Protein AF-A0AAU7DWB3-F1 (afdb_monomer)

Solvent-accessible surface area (backbone atoms only — not comparable to full-atom values): 11729 Å² total; per-residue (Å²): 141,86,88,85,88,87,84,88,86,86,85,82,83,80,85,85,84,83,87,79,82,90,83,68,66,59,70,62,57,70,65,69,75,75,79,78,74,75,89,74,84,87,80,81,84,92,70,80,91,85,82,83,64,48,82,49,78,43,81,53,67,69,47,37,35,40,26,52,72,90,50,77,73,42,81,47,58,78,90,49,57,90,75,62,82,83,53,63,28,26,34,42,36,40,40,37,30,34,40,34,42,39,43,47,99,86,50,37,29,40,41,35,58,42,59,84,64,38,51,66,47,95,60,43,48,78,50,58,23,34,84,86,67,39,36,57,46,84,45,41,45,88,54,38,76,43,71,46,50,34,39,39,39,39,36,30,42,62,83,66,62,90,80,68,73,64,95,62,76,67,47,72,86,36,54,45,79,46,76,42,81,47,88,131

InterPro domains:
  IPR023833 SipW-dependent-type signal peptide [TIGR04088] (21-54)
  IPR024006 Alternate signal-mediated exported protein, actinobacteria [TIGR04089] (13-181)

Secondary structure (DSSP, 8-state):
-----------------------SHHHHHTT-S-------------PPPP---EEEEEEEEEEEEEEETTSPPEEEPGGGGGG----TTEEEEEEEEEEEEEE-TT--EEEEEE-TT----TTEEEEEEETTSSSEEEE-GGGTT-EEEEEEEEEE-TT--TTTTTT----GGG-EEEEEEPP-

Nearest PDB structures (foldseek):
  2czn-assembly1_A  TM=2.643E-01  e=5.480E-01  Pyrococcus furiosus
  2cwr-assembly1_A  TM=3.160E-01  e=1.372E+00  Pyrococcus furiosus
  5dhe-assembly2_B  TM=3.106E-01  e=3.824E+00  Thermococcus kodakarensis KOD1
  4i8d-assembly1_A  TM=2.929E-01  e=5.009E+00  Trichoderma reesei

pLDDT: mean 83.86, std 17.35, range [38.06, 98.06]

Sequence (184 aa):
MLLEKVVPETKKNSKLKGGIAIALGAALLAGGGGTLAYWSTNQTLQGTSINTGDLNLELGAATWTLTHGTNSPVTVGAANINDLEIVPGDKLELVQMLDVTLKGDNLKADLTIDTSGVTDAANVTIAASLAGGAATQELSPADSGDSIAATVTVVFADTTGGQIDVNEAINLNAIDFTLTQKPL

Foldseek 3Di:
DDDDDDDDDDDDDDDDDDDDDDDPVVVVVVVPPDPPPPVDDDDDDPDDDDDDKDWDKDKDDKWKWKDAAPDDIDTDDPVCPQVDDDDARMKMKMKIWIATATTDPQWKKKKAKDPPQKDDFPQKDKDKDKPVRHRIDIDHNVCHRPTIIIMMMIHRHNPDDDCGCPPPDTDPVRIDIDIGIDDD

Organism: NCBI:txid3120821

Radius of gyration: 46.4 Å; Cα contacts (8 Å, |Δi|>4): 289; chains: 1; bounding box: 96×41×142 Å

Mean predicted aligned error: 12.96 Å

Structure (mmCIF, N/CA/C/O backbone):
data_AF-A0AAU7DWB3-F1
#
_entry.id   AF-A0AAU7DWB3-F1
#
loop_
_atom_site.group_PDB
_atom_site.id
_atom_site.type_symbol
_atom_site.label_atom_id
_atom_site.label_alt_id
_atom_site.label_comp_id
_atom_site.label_asym_id
_atom_site.label_entity_id
_atom_site.label_seq_id
_atom_site.pdbx_PDB_ins_code
_atom_site.Cartn_x
_atom_site.Cartn_y
_atom_site.Cartn_z
_atom_site.occupancy
_atom_site.B_iso_or_equiv
_atom_site.auth_seq_id
_atom_site.auth_comp_id
_atom_site.auth_asym_id
_atom_site.auth_atom_id
_atom_site.pdbx_PDB_model_num
ATOM 1 N N . MET A 1 1 ? -76.172 4.826 112.671 1.00 47.25 1 MET A N 1
ATOM 2 C CA . MET A 1 1 ? -75.212 5.301 113.685 1.00 47.25 1 MET A CA 1
ATOM 3 C C . MET A 1 1 ? -74.922 4.144 114.622 1.00 47.25 1 MET A C 1
ATOM 5 O O . MET A 1 1 ? -75.795 3.809 115.403 1.00 47.25 1 MET A O 1
ATOM 9 N N . LEU A 1 2 ? -73.783 3.474 114.439 1.00 40.62 2 LEU A N 1
ATOM 10 C CA . LEU A 1 2 ? -72.826 3.050 115.472 1.00 40.62 2 LEU A CA 1
ATOM 11 C C . LEU A 1 2 ? -71.703 2.263 114.774 1.00 40.62 2 LEU A C 1
ATOM 13 O O . LEU A 1 2 ? -71.953 1.421 113.917 1.00 40.62 2 LEU A O 1
ATOM 17 N N . LEU A 1 3 ? -70.476 2.672 115.078 1.00 44.12 3 LEU A N 1
ATOM 18 C CA . LEU A 1 3 ? -69.202 2.191 114.554 1.00 44.12 3 LEU A CA 1
ATOM 19 C C . LEU A 1 3 ? -68.716 1.025 115.422 1.00 44.12 3 LEU A C 1
ATOM 21 O O . LEU A 1 3 ? -68.805 1.140 116.635 1.00 44.12 3 LEU A O 1
ATOM 25 N N . GLU A 1 4 ? -68.082 0.012 114.832 1.00 59.59 4 GLU A N 1
ATOM 26 C CA . GLU A 1 4 ? -67.059 -0.779 115.530 1.00 59.59 4 GLU A CA 1
ATOM 27 C C . GLU A 1 4 ? -65.963 -1.143 114.512 1.00 59.59 4 GLU A C 1
ATOM 29 O O . GLU A 1 4 ? -66.177 -1.896 113.562 1.00 59.59 4 GLU A O 1
ATOM 34 N N . LYS A 1 5 ? -64.791 -0.522 114.670 1.00 56.22 5 LYS A N 1
ATOM 35 C CA . LYS A 1 5 ? -63.540 -0.869 113.985 1.00 56.22 5 LYS A CA 1
ATOM 36 C C . LYS A 1 5 ? -62.862 -1.980 114.780 1.00 56.22 5 LYS A C 1
ATOM 38 O O . LYS A 1 5 ? -62.595 -1.741 115.950 1.00 56.22 5 LYS A O 1
ATOM 43 N N . VAL A 1 6 ? -62.395 -3.046 114.126 1.00 60.69 6 VAL A N 1
ATOM 44 C CA . VAL A 1 6 ? -61.142 -3.726 114.514 1.00 60.69 6 VAL A CA 1
ATOM 45 C C . VAL A 1 6 ? -60.408 -4.232 113.260 1.00 60.69 6 VAL A C 1
ATOM 47 O O . VAL A 1 6 ? -60.958 -4.947 112.432 1.00 60.69 6 VAL A O 1
AT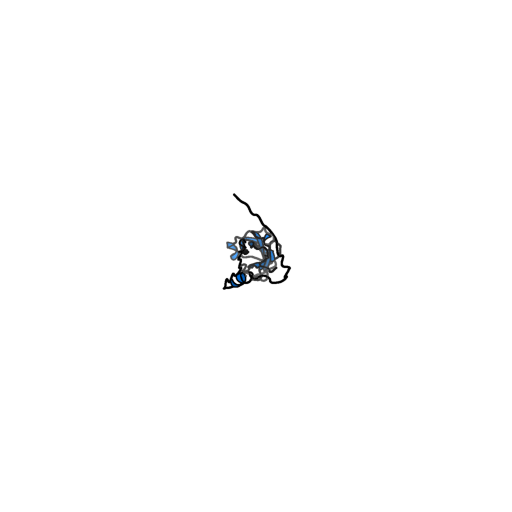OM 50 N N . VAL A 1 7 ? -59.149 -3.819 113.145 1.00 57.28 7 VAL A N 1
ATOM 51 C CA . VAL A 1 7 ? -58.045 -4.234 112.249 1.00 57.28 7 VAL A CA 1
ATOM 52 C C . VAL A 1 7 ? -56.799 -4.216 113.171 1.00 57.28 7 VAL A C 1
ATOM 54 O O . VAL A 1 7 ? -56.841 -3.370 114.073 1.00 57.28 7 VAL A O 1
ATOM 57 N N . PRO A 1 8 ? -55.679 -4.976 113.018 1.00 53.59 8 PRO A N 1
ATOM 58 C CA . PRO A 1 8 ? -55.219 -5.995 112.040 1.00 53.59 8 PRO A CA 1
ATOM 59 C C . PRO A 1 8 ? -54.718 -7.305 112.750 1.00 53.59 8 PRO A C 1
ATOM 61 O O . PRO A 1 8 ? -54.955 -7.478 113.935 1.00 53.59 8 PRO A O 1
ATOM 64 N N . GLU A 1 9 ? -54.139 -8.335 112.112 1.00 51.72 9 GLU A N 1
ATOM 65 C CA . GLU A 1 9 ? -52.686 -8.458 111.860 1.00 51.72 9 GLU A CA 1
ATOM 66 C C . GLU A 1 9 ? -52.310 -9.613 110.909 1.00 51.72 9 GLU A C 1
ATOM 68 O O . GLU A 1 9 ? -52.885 -10.700 110.887 1.00 51.72 9 GLU A O 1
ATOM 73 N N . THR A 1 10 ? -51.268 -9.327 110.134 1.00 47.84 10 THR A N 1
ATOM 74 C CA . THR A 1 10 ? -50.590 -10.118 109.105 1.00 47.84 10 THR A CA 1
ATOM 75 C C . THR A 1 10 ? -49.836 -11.343 109.633 1.00 47.84 10 THR A C 1
ATOM 77 O O . THR A 1 10 ? -48.880 -11.200 110.392 1.00 47.84 10 THR A O 1
ATOM 80 N N . LYS A 1 11 ? -50.121 -12.538 109.091 1.00 46.50 11 LYS A N 1
ATOM 81 C CA . LYS A 1 11 ? -49.175 -13.671 109.116 1.00 46.50 11 LYS A CA 1
ATOM 82 C C . LYS A 1 11 ? -48.304 -13.666 107.859 1.00 46.50 11 LYS A C 1
ATOM 84 O O . LYS A 1 11 ? -48.750 -13.987 106.761 1.00 46.50 11 LYS A O 1
ATOM 89 N N . LYS A 1 12 ? -47.039 -13.291 108.040 1.00 50.16 12 LYS A N 1
ATOM 90 C CA . LYS A 1 12 ? -45.978 -13.315 107.029 1.00 50.16 12 LYS A CA 1
ATOM 91 C C . LYS A 1 12 ? -45.399 -14.732 106.948 1.00 50.16 12 LYS A C 1
ATOM 93 O O . LYS A 1 12 ? -44.615 -15.109 107.813 1.00 50.16 12 LYS A O 1
ATOM 98 N N . ASN A 1 13 ? -45.747 -15.505 105.918 1.00 53.59 13 ASN A N 1
ATOM 99 C CA . ASN A 1 13 ? -45.071 -16.778 105.653 1.00 53.59 13 ASN A CA 1
ATOM 100 C C . ASN A 1 13 ? -43.835 -16.559 104.772 1.00 53.59 13 ASN A C 1
ATOM 102 O O . ASN A 1 13 ? -43.866 -15.927 103.718 1.00 53.59 13 ASN A O 1
ATOM 106 N N . SER A 1 14 ? -42.721 -17.051 105.299 1.00 42.03 14 SER A N 1
ATOM 107 C CA . SER A 1 14 ? -41.352 -16.894 104.834 1.00 42.03 14 SER A CA 1
ATOM 108 C C . SER A 1 14 ? -41.036 -17.790 103.631 1.00 42.03 14 SER A C 1
ATOM 110 O O . SER A 1 14 ? -41.193 -19.000 103.715 1.00 42.03 14 SER A O 1
ATOM 112 N N . LYS A 1 15 ? -40.500 -17.163 102.574 1.00 49.72 15 LYS A N 1
ATOM 113 C CA . LYS A 1 15 ? -39.502 -17.654 101.601 1.00 49.72 15 LYS A CA 1
ATOM 114 C C . LYS A 1 15 ? -39.580 -19.135 101.182 1.00 49.72 15 LYS A C 1
ATOM 116 O O . LYS A 1 15 ? -39.092 -20.005 101.894 1.00 49.72 15 LYS A O 1
ATOM 121 N N . LEU A 1 16 ? -39.920 -19.366 99.912 1.00 50.22 16 LEU A N 1
ATOM 122 C CA . LEU A 1 16 ? -39.303 -20.438 99.129 1.00 50.22 16 LEU A CA 1
ATOM 123 C C . LEU A 1 16 ? -38.857 -19.882 97.771 1.00 50.22 16 LEU A C 1
ATOM 125 O O . LEU A 1 16 ? -39.621 -19.246 97.051 1.00 50.22 16 LEU A O 1
ATOM 129 N N . LYS A 1 17 ? -37.563 -20.050 97.501 1.00 47.66 17 LYS A N 1
ATOM 130 C CA . LYS A 1 17 ? -36.851 -19.666 96.284 1.00 47.66 17 LYS A CA 1
ATOM 131 C C . LYS A 1 17 ? -37.032 -20.758 95.223 1.00 47.66 17 LYS A C 1
ATOM 133 O O . LYS A 1 17 ? -36.964 -21.929 95.578 1.00 47.66 17 LYS A O 1
ATOM 138 N N . GLY A 1 18 ? -37.047 -20.364 93.950 1.00 38.06 18 GLY A N 1
ATOM 139 C CA . GLY A 1 18 ? -36.397 -21.135 92.882 1.00 38.06 18 GLY A CA 1
ATOM 140 C C . GLY A 1 18 ? -37.300 -21.759 91.812 1.00 38.06 18 GLY A C 1
ATOM 141 O O . GLY A 1 18 ? -38.117 -22.617 92.118 1.00 38.06 18 GLY A O 1
ATOM 142 N N . GLY A 1 19 ? -37.020 -21.393 90.551 1.00 45.56 19 GLY A N 1
ATOM 143 C CA . GLY A 1 19 ? -37.384 -22.132 89.330 1.00 45.56 19 GLY A CA 1
ATOM 144 C C . GLY A 1 19 ? -38.749 -21.752 88.738 1.00 45.56 19 GLY A C 1
ATOM 145 O O . GLY A 1 19 ? -39.687 -21.534 89.483 1.00 45.56 19 GLY A O 1
ATOM 146 N N . ILE A 1 20 ? -38.991 -21.621 87.432 1.00 54.22 20 ILE A N 1
ATOM 147 C CA . ILE A 1 20 ? -38.299 -21.965 86.176 1.00 54.22 20 ILE A CA 1
ATOM 148 C C . ILE A 1 20 ? -38.884 -20.980 85.132 1.00 54.22 20 ILE A C 1
ATOM 150 O O . ILE A 1 20 ? -40.092 -20.772 85.090 1.00 54.22 20 ILE A O 1
ATOM 154 N N . ALA A 1 21 ? -38.061 -20.124 84.527 1.00 56.12 21 ALA A N 1
ATOM 155 C CA . ALA A 1 21 ? -37.643 -20.152 83.117 1.00 56.12 21 ALA A CA 1
ATOM 156 C C . ALA A 1 21 ? -38.759 -20.291 82.051 1.00 56.12 21 ALA A C 1
ATOM 158 O O . ALA A 1 21 ? -39.407 -21.322 81.930 1.00 56.12 21 ALA A O 1
ATOM 159 N N . ILE A 1 22 ? -38.888 -19.232 81.239 1.00 56.50 22 ILE A N 1
ATOM 160 C CA . ILE A 1 22 ? -39.114 -19.228 79.781 1.00 56.50 22 ILE A CA 1
ATOM 161 C C . ILE A 1 22 ? -39.982 -20.383 79.252 1.00 56.50 22 ILE A C 1
ATOM 163 O O . ILE A 1 22 ? -39.473 -21.424 78.852 1.00 56.50 22 ILE A O 1
ATOM 167 N N . ALA A 1 23 ? -41.290 -20.152 79.135 1.00 53.66 23 ALA A N 1
ATOM 168 C CA . ALA A 1 23 ? -42.197 -21.065 78.433 1.00 53.66 23 ALA A CA 1
ATOM 169 C C . ALA A 1 23 ? -43.087 -20.351 77.399 1.00 53.66 23 ALA A C 1
ATOM 171 O O . ALA A 1 23 ? -44.195 -20.794 77.127 1.00 53.66 23 ALA A O 1
ATOM 172 N N . LEU A 1 24 ? -42.608 -19.253 76.801 1.00 53.91 24 LEU A N 1
ATOM 173 C CA . LEU A 1 24 ? -43.279 -18.607 75.657 1.00 53.91 24 LEU A CA 1
ATOM 174 C C . LEU A 1 24 ? -42.413 -18.540 74.389 1.00 53.91 24 LEU A C 1
ATOM 176 O O . LEU A 1 24 ? -42.852 -18.008 73.377 1.00 53.91 24 LEU A O 1
ATOM 180 N N . GLY A 1 25 ? -41.211 -19.127 74.398 1.00 50.69 25 GLY A N 1
ATOM 181 C CA . GLY A 1 25 ? -40.400 -19.268 73.181 1.00 50.69 25 GLY A CA 1
ATOM 182 C C . GLY A 1 25 ? -40.875 -20.400 72.258 1.00 50.69 25 GLY A C 1
ATOM 183 O O . GLY A 1 25 ? -40.712 -20.323 71.045 1.00 50.69 25 GLY A O 1
ATOM 184 N N . ALA A 1 26 ? -41.507 -21.440 72.812 1.00 52.84 26 ALA A N 1
ATOM 185 C CA . ALA A 1 26 ? -41.913 -22.620 72.046 1.00 52.84 26 ALA A CA 1
ATOM 186 C C . ALA A 1 26 ? -43.225 -22.428 71.265 1.00 52.84 26 ALA A C 1
ATOM 188 O O . ALA A 1 26 ? -43.382 -23.021 70.203 1.00 52.84 26 ALA A O 1
ATOM 189 N N . ALA A 1 27 ? -44.135 -21.559 71.727 1.00 53.31 27 ALA A N 1
ATOM 190 C CA . ALA A 1 27 ? -45.322 -21.193 70.949 1.00 53.31 27 ALA A CA 1
ATOM 191 C C . ALA A 1 27 ? -44.951 -20.385 69.692 1.00 53.31 27 ALA A C 1
ATOM 193 O O . ALA A 1 27 ? -45.626 -20.495 68.673 1.00 53.31 27 ALA A O 1
ATOM 194 N N . LEU A 1 28 ? -43.841 -19.637 69.733 1.00 52.09 28 LEU A N 1
ATOM 195 C CA . LEU A 1 28 ? -43.295 -18.982 68.547 1.00 52.09 28 LEU A CA 1
ATOM 196 C C . LEU A 1 28 ? -42.629 -19.994 67.598 1.00 52.09 28 LEU A C 1
ATOM 198 O O . LEU A 1 28 ? -42.786 -19.894 66.385 1.00 52.09 28 LEU A O 1
ATOM 202 N N . LEU A 1 29 ? -41.938 -21.005 68.137 1.00 54.97 29 LEU A N 1
ATOM 203 C CA . LEU A 1 29 ? -41.245 -22.016 67.328 1.00 54.97 29 LEU A CA 1
ATOM 204 C C . LEU A 1 29 ? -42.194 -23.064 66.709 1.00 54.97 29 LEU A C 1
ATOM 206 O O . LEU A 1 29 ? -41.897 -23.615 65.653 1.00 54.97 29 LEU A O 1
ATOM 210 N N . ALA A 1 30 ? -43.374 -23.280 67.299 1.00 52.62 30 ALA A N 1
ATOM 211 C CA . ALA A 1 30 ? -44.455 -24.089 66.725 1.00 52.62 30 ALA A CA 1
ATOM 212 C C . ALA A 1 30 ? -45.292 -23.348 65.656 1.00 52.62 30 ALA A C 1
ATOM 214 O O . ALA A 1 30 ? -46.208 -23.932 65.085 1.00 52.62 30 ALA A O 1
ATOM 215 N N . GLY A 1 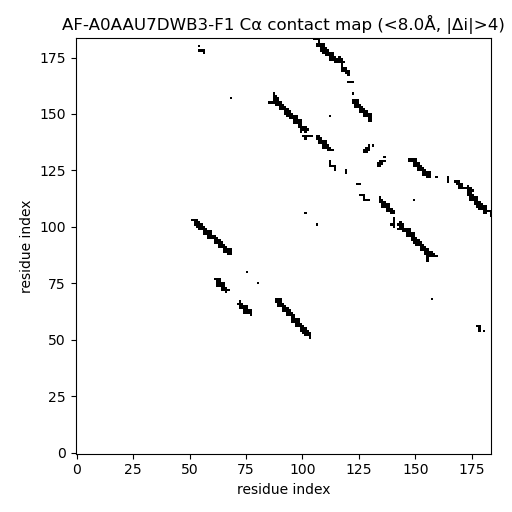31 ? -44.927 -22.106 65.308 1.00 53.34 31 GLY A N 1
ATOM 216 C CA . GLY A 1 31 ? -45.230 -21.516 63.998 1.00 53.34 31 GLY A CA 1
ATOM 217 C C . GLY A 1 31 ? -44.416 -22.140 62.847 1.00 53.34 31 GLY A C 1
ATOM 218 O O . GLY A 1 31 ? -44.524 -21.695 61.709 1.00 53.34 31 GLY A O 1
ATOM 219 N N . GLY A 1 32 ? -43.603 -23.171 63.125 1.00 54.84 32 GLY A N 1
ATOM 220 C CA . GLY A 1 32 ? -42.762 -23.935 62.193 1.00 54.84 32 GLY A CA 1
ATOM 221 C C . GLY A 1 32 ? -43.502 -24.891 61.245 1.00 54.84 32 GLY A C 1
ATOM 222 O O . GLY A 1 32 ? -42.967 -25.934 60.882 1.00 54.84 32 GLY A O 1
ATOM 223 N N . GLY A 1 33 ? -44.724 -24.548 60.834 1.00 52.88 33 GLY A N 1
ATOM 224 C CA . GLY A 1 33 ? -45.456 -25.211 59.758 1.00 52.88 33 GLY A CA 1
ATOM 225 C C . GLY A 1 33 ? -45.192 -24.537 58.413 1.00 52.88 33 GLY A C 1
ATOM 226 O O . GLY A 1 33 ? -46.069 -23.876 57.875 1.00 52.88 33 GLY A O 1
ATOM 227 N N . GLY A 1 34 ? -43.983 -24.698 57.873 1.00 55.66 34 GLY A N 1
ATOM 228 C CA . GLY A 1 34 ? -43.762 -24.635 56.425 1.00 55.66 34 GLY A CA 1
ATOM 229 C C . GLY A 1 34 ? -43.741 -23.267 55.738 1.00 55.66 34 GLY A C 1
ATOM 230 O O . GLY A 1 34 ? -43.870 -23.238 54.515 1.00 55.66 34 GLY A O 1
ATOM 231 N N . THR A 1 35 ? -43.520 -22.145 56.431 1.00 55.16 35 THR A N 1
ATOM 232 C CA . THR A 1 35 ? -43.113 -20.932 55.705 1.00 55.16 35 THR A CA 1
ATOM 233 C C . THR A 1 35 ? -41.681 -21.140 55.227 1.00 55.16 35 THR A C 1
ATOM 235 O O . THR A 1 35 ? -40.722 -20.812 55.924 1.00 55.16 35 THR A O 1
ATOM 238 N N . LEU A 1 36 ? -41.528 -21.694 54.022 1.00 59.09 36 LEU A N 1
ATOM 239 C CA . LEU A 1 36 ? -40.332 -21.520 53.207 1.00 59.09 36 LEU A CA 1
ATOM 240 C C . LEU A 1 36 ? -40.240 -20.030 52.855 1.00 59.09 36 LEU A C 1
ATOM 242 O O . LEU A 1 36 ? -40.471 -19.622 51.720 1.00 59.09 36 LEU A O 1
ATOM 246 N N . ALA A 1 37 ? -39.958 -19.187 53.848 1.00 59.56 37 ALA A N 1
ATOM 247 C CA . ALA A 1 37 ? -39.483 -17.849 53.589 1.00 59.56 37 ALA A CA 1
ATOM 248 C C . ALA A 1 37 ? -38.083 -18.048 53.015 1.00 59.56 37 ALA A C 1
ATOM 250 O O . ALA A 1 37 ? -37.094 -18.096 53.741 1.00 59.56 37 ALA A O 1
ATOM 251 N N . TYR A 1 38 ? -37.998 -18.251 51.705 1.00 60.41 38 TYR A N 1
ATOM 252 C CA . TYR A 1 38 ? -36.750 -18.039 51.005 1.00 60.41 38 TYR A CA 1
ATOM 253 C C . TYR A 1 38 ? -36.522 -16.533 51.039 1.00 60.41 38 TYR A C 1
ATOM 255 O O . TYR A 1 38 ? -37.160 -15.777 50.309 1.00 60.41 38 TYR A O 1
ATOM 263 N N . TRP A 1 39 ? -35.663 -16.089 51.954 1.00 55.69 39 TRP A N 1
ATOM 264 C CA . TRP A 1 39 ? -35.182 -14.715 51.974 1.00 55.69 39 TRP A CA 1
ATOM 265 C C . TRP A 1 39 ? -34.318 -14.539 50.730 1.00 55.69 39 TRP A C 1
ATOM 267 O O . TRP A 1 39 ? -33.143 -14.893 50.720 1.00 55.69 39 TRP A O 1
ATOM 277 N N . SER A 1 40 ? -34.930 -14.062 49.653 1.00 65.25 40 SER A N 1
ATOM 278 C CA . SER A 1 40 ? -34.237 -13.748 48.414 1.00 65.25 40 SER A CA 1
ATOM 279 C C . SER A 1 40 ? -34.435 -12.277 48.104 1.00 65.25 40 SER A C 1
ATOM 281 O O . SER A 1 40 ? -35.545 -11.751 48.167 1.00 65.25 40 SER A O 1
ATOM 283 N N . THR A 1 41 ? -33.329 -11.617 47.790 1.00 69.44 41 THR A N 1
ATOM 284 C CA . THR A 1 41 ? -33.317 -10.287 47.203 1.00 69.44 41 THR A CA 1
ATOM 285 C C . THR A 1 41 ? -32.636 -10.401 45.851 1.00 69.44 41 THR A C 1
ATOM 287 O O . THR A 1 41 ? -31.597 -11.048 45.719 1.00 69.44 41 THR A O 1
ATOM 290 N N . ASN A 1 42 ? -33.252 -9.807 44.840 1.00 75.44 42 ASN A N 1
ATOM 291 C CA . ASN A 1 42 ? -32.664 -9.639 43.525 1.00 75.44 42 ASN A CA 1
ATOM 292 C C . ASN A 1 42 ? -32.469 -8.140 43.313 1.00 75.44 42 ASN A C 1
ATOM 294 O O . ASN A 1 42 ? -33.376 -7.350 43.583 1.00 75.44 42 ASN A O 1
ATOM 298 N N . GLN A 1 43 ? -31.293 -7.751 42.842 1.00 72.31 43 GLN A N 1
ATOM 299 C CA . GLN A 1 43 ? -30.993 -6.391 42.422 1.00 72.31 43 GLN A CA 1
ATOM 300 C C . GLN A 1 43 ? -30.380 -6.493 41.034 1.00 72.31 43 GLN A C 1
ATOM 302 O O . GLN A 1 43 ? -29.343 -7.125 40.847 1.00 72.31 43 GLN A O 1
ATOM 307 N N . THR A 1 44 ? -31.055 -5.913 40.048 1.00 80.69 44 THR A N 1
ATOM 308 C CA . THR A 1 44 ? -30.505 -5.832 38.696 1.00 80.69 44 THR A CA 1
ATOM 309 C C . THR A 1 44 ? -29.498 -4.693 38.650 1.00 80.69 44 THR A C 1
ATOM 311 O O . THR A 1 44 ? -29.741 -3.620 39.204 1.00 80.69 44 THR A O 1
ATOM 314 N N . LEU A 1 45 ? -28.362 -4.933 37.999 1.00 82.56 45 LEU A N 1
ATOM 315 C CA . LEU A 1 45 ? -27.361 -3.906 37.751 1.00 82.56 45 LEU A CA 1
ATOM 316 C C . LEU A 1 45 ? -27.996 -2.745 36.964 1.00 82.56 45 LEU A C 1
ATOM 318 O O . LEU A 1 45 ? -28.487 -2.948 35.857 1.00 82.56 45 LEU A O 1
ATOM 322 N N . GLN A 1 46 ? -27.951 -1.529 37.512 1.00 84.19 46 GLN A N 1
ATOM 323 C CA . GLN A 1 46 ? -28.275 -0.302 36.773 1.00 84.19 46 GLN A CA 1
ATOM 324 C C . GLN A 1 46 ? -27.033 0.16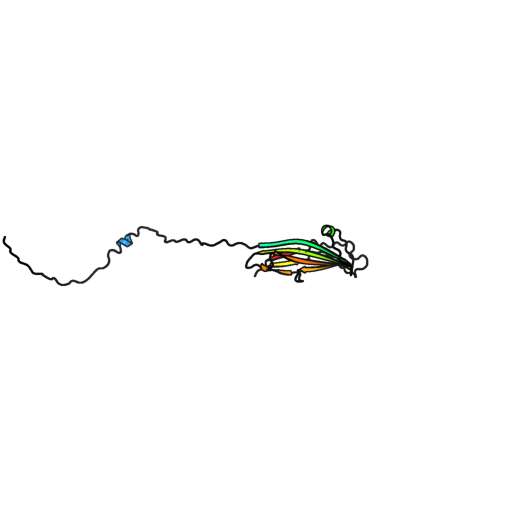9 36.006 1.00 84.19 46 GLN A C 1
ATOM 326 O O . GLN A 1 46 ? -26.380 1.137 36.388 1.00 84.19 46 GLN A O 1
ATOM 331 N N . GLY A 1 47 ? -26.656 -0.587 34.977 1.00 78.81 47 GLY A N 1
ATOM 332 C CA . GLY A 1 47 ? -25.549 -0.254 34.080 1.00 78.81 47 GLY A CA 1
ATOM 333 C C . GLY A 1 47 ? -26.041 0.380 32.779 1.00 78.81 47 GLY A C 1
ATOM 334 O O . GLY A 1 47 ? -27.184 0.174 32.373 1.00 78.81 47 GLY A O 1
ATOM 335 N N . THR A 1 48 ? -25.168 1.131 32.111 1.00 80.44 48 THR A N 1
ATOM 336 C CA . THR A 1 48 ? -25.355 1.536 30.710 1.00 80.44 48 THR A CA 1
ATOM 337 C C . THR A 1 48 ? -24.839 0.443 29.771 1.00 80.44 48 THR A C 1
ATOM 339 O O . THR A 1 48 ? -24.070 -0.426 30.185 1.00 80.44 48 THR A O 1
ATOM 342 N N . SER A 1 49 ? -25.253 0.466 28.503 1.00 86.75 49 SER A N 1
ATOM 343 C CA . SER A 1 49 ? -24.728 -0.456 27.491 1.00 86.75 49 SER A CA 1
ATOM 344 C C . SER A 1 49 ? -23.227 -0.253 27.265 1.00 86.75 49 SER A C 1
ATOM 346 O O . SER A 1 49 ? -22.724 0.866 27.371 1.00 86.75 49 SER A O 1
ATOM 348 N N . ILE A 1 50 ? -22.538 -1.338 26.913 1.00 90.81 50 ILE A N 1
ATOM 349 C CA . ILE A 1 50 ? -21.192 -1.312 26.328 1.00 90.81 50 ILE A CA 1
ATOM 350 C C . ILE A 1 50 ? -21.296 -1.585 24.825 1.00 90.81 50 ILE A C 1
ATOM 352 O O . ILE A 1 50 ? -22.222 -2.273 24.389 1.00 90.81 50 ILE A O 1
ATOM 356 N N . ASN A 1 51 ? -20.346 -1.069 24.047 1.00 92.81 51 ASN A N 1
ATOM 357 C CA . ASN A 1 51 ? -20.321 -1.216 22.592 1.00 92.81 51 ASN A CA 1
ATOM 358 C C . ASN A 1 51 ? -19.115 -2.060 22.158 1.00 92.81 51 ASN A C 1
ATOM 360 O O . ASN A 1 51 ? -18.086 -2.075 22.832 1.00 92.81 51 ASN A O 1
ATOM 364 N N . THR A 1 52 ? -19.237 -2.749 21.022 1.00 92.69 52 THR A N 1
ATOM 365 C CA . THR A 1 52 ? -18.108 -3.422 20.368 1.00 92.69 52 THR A CA 1
ATOM 366 C C . THR A 1 52 ? -17.313 -2.444 19.507 1.00 92.69 52 THR A C 1
ATOM 368 O O . THR A 1 52 ? -17.844 -1.426 19.059 1.00 92.69 52 THR A O 1
ATOM 371 N N . GLY A 1 53 ? -16.040 -2.769 19.286 1.00 93.31 53 GLY A N 1
ATOM 372 C CA . GLY A 1 53 ? -15.142 -2.016 18.417 1.00 93.31 53 GLY A CA 1
ATOM 373 C C . GLY A 1 53 ? -15.434 -2.158 16.921 1.00 93.31 53 GLY A C 1
ATOM 374 O O . GLY A 1 53 ? -16.413 -2.788 16.522 1.00 93.31 53 GLY A O 1
ATOM 375 N N . ASP A 1 54 ? -14.554 -1.567 16.116 1.00 95.12 54 ASP A N 1
ATOM 376 C CA . ASP A 1 54 ? -14.630 -1.470 14.655 1.00 95.12 54 ASP A CA 1
ATOM 377 C C . ASP A 1 54 ? -13.206 -1.515 14.076 1.00 95.12 54 ASP A C 1
ATOM 379 O O . ASP A 1 54 ? -12.309 -0.855 14.608 1.00 95.12 54 ASP A O 1
ATOM 383 N N . LEU A 1 55 ? -13.000 -2.310 13.030 1.00 95.69 55 LEU A N 1
ATOM 384 C CA . LEU A 1 55 ? -11.728 -2.471 12.325 1.00 95.69 55 LEU A CA 1
ATOM 385 C C . LEU A 1 55 ? -12.041 -2.521 10.832 1.00 95.69 55 LEU A C 1
ATOM 387 O O . LEU A 1 55 ? -12.567 -3.526 10.353 1.00 95.69 55 LEU A O 1
ATOM 391 N N . ASN A 1 56 ? -11.732 -1.445 10.116 1.00 96.56 56 ASN A N 1
ATOM 392 C CA . ASN A 1 56 ? -12.043 -1.325 8.695 1.00 96.56 56 ASN A CA 1
ATOM 393 C C . ASN A 1 56 ? -10.910 -0.629 7.934 1.00 96.56 56 ASN A C 1
ATOM 395 O O . ASN A 1 56 ? -10.250 0.263 8.473 1.00 96.56 56 ASN A O 1
ATOM 399 N N . LEU A 1 57 ? -10.727 -1.032 6.678 1.00 96.56 57 LEU A N 1
ATOM 400 C CA . LEU A 1 57 ? -9.788 -0.446 5.728 1.00 96.56 57 LEU A CA 1
ATOM 401 C C . LEU A 1 57 ? -10.516 -0.229 4.402 1.00 96.56 57 LEU A C 1
ATOM 403 O O . LEU A 1 57 ? -11.018 -1.182 3.808 1.00 96.56 57 LEU A O 1
ATOM 407 N N . GLU A 1 58 ? -10.532 1.011 3.930 1.00 96.88 58 GLU A N 1
ATOM 408 C CA . GLU A 1 58 ? -11.089 1.383 2.632 1.00 96.88 58 GLU A CA 1
ATOM 409 C C . GLU A 1 58 ? -10.008 2.002 1.742 1.00 96.88 58 GLU A C 1
ATOM 411 O O . GLU A 1 58 ? -9.136 2.744 2.196 1.00 96.88 58 GLU A O 1
ATOM 416 N N . LEU A 1 59 ? -10.054 1.672 0.451 1.00 95.19 59 LEU A N 1
ATOM 417 C CA . LEU A 1 59 ? -9.169 2.248 -0.556 1.00 95.19 59 LEU A CA 1
ATOM 418 C C . LEU A 1 59 ? -9.798 3.538 -1.084 1.00 95.19 59 LEU A C 1
ATOM 420 O O . LEU A 1 59 ? -10.834 3.511 -1.749 1.00 95.19 59 LEU A O 1
ATOM 424 N N . GLY A 1 60 ? -9.151 4.660 -0.789 1.00 94.00 60 GLY A N 1
ATOM 425 C CA . GLY A 1 60 ? -9.511 5.974 -1.296 1.00 94.00 60 GLY A CA 1
ATOM 426 C C . GLY A 1 60 ? -9.001 6.222 -2.718 1.00 94.00 60 GLY A C 1
ATOM 427 O O . GLY A 1 60 ? -8.812 5.313 -3.530 1.00 94.00 60 GLY A O 1
ATOM 428 N N . ALA A 1 61 ? -8.763 7.494 -3.039 1.00 92.69 61 ALA A N 1
ATOM 429 C CA . ALA A 1 61 ? -8.253 7.883 -4.349 1.00 92.69 61 ALA A CA 1
ATOM 430 C C . ALA A 1 61 ? -6.824 7.364 -4.596 1.00 92.69 61 ALA A 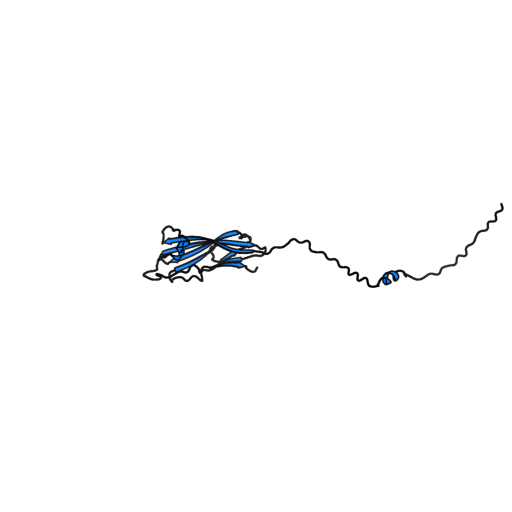C 1
ATOM 432 O O . ALA A 1 61 ? -5.970 7.407 -3.710 1.00 92.69 61 ALA A O 1
ATOM 433 N N . ALA A 1 62 ? -6.571 6.947 -5.837 1.00 94.25 62 ALA A N 1
ATOM 434 C CA . ALA A 1 62 ? -5.251 6.597 -6.343 1.00 94.25 62 ALA A CA 1
ATOM 435 C C . ALA A 1 62 ? -4.756 7.666 -7.322 1.00 94.25 62 ALA A C 1
ATOM 437 O O . ALA A 1 62 ? -5.500 8.104 -8.206 1.00 94.25 62 ALA A O 1
ATOM 438 N N . THR A 1 63 ? -3.486 8.046 -7.215 1.00 95.75 63 THR A N 1
ATOM 439 C CA . THR A 1 63 ? -2.810 8.898 -8.199 1.00 95.75 63 THR A CA 1
ATOM 440 C C . THR A 1 63 ? -1.594 8.192 -8.765 1.00 95.75 63 THR A C 1
ATOM 442 O O . THR A 1 63 ? -0.797 7.643 -8.009 1.00 95.75 63 THR A O 1
ATOM 445 N N . TRP A 1 64 ? -1.435 8.259 -10.084 1.00 97.00 64 TRP A N 1
ATOM 446 C CA . TRP A 1 64 ? -0.331 7.638 -10.803 1.00 97.00 64 TRP A CA 1
ATOM 447 C C . TRP A 1 64 ? 0.529 8.709 -11.463 1.00 97.00 64 TRP A C 1
ATOM 449 O O . TRP A 1 64 ? 0.004 9.613 -12.122 1.00 97.00 64 TRP 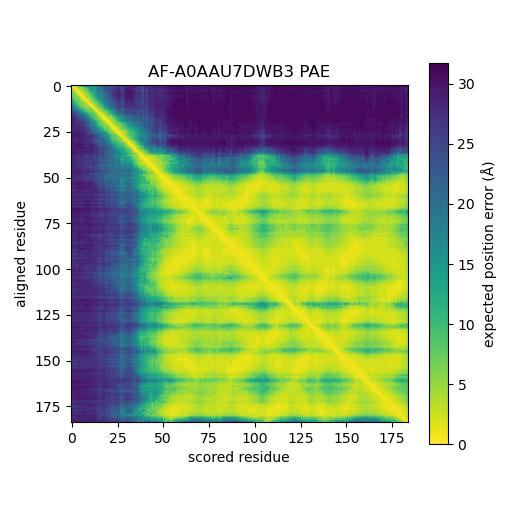A O 1
ATOM 459 N N . THR A 1 65 ? 1.846 8.606 -11.320 1.00 97.81 65 THR A N 1
ATOM 460 C CA . THR A 1 65 ? 2.796 9.476 -12.018 1.00 97.81 65 THR A CA 1
ATOM 461 C C . THR A 1 65 ? 3.886 8.656 -12.688 1.00 97.81 65 THR A C 1
ATOM 463 O O . THR A 1 65 ? 4.441 7.740 -12.092 1.00 97.81 65 THR A O 1
ATOM 466 N N . LEU A 1 66 ? 4.181 8.978 -13.943 1.00 97.88 66 LEU A N 1
ATOM 467 C CA . LEU A 1 66 ? 5.255 8.375 -14.720 1.00 97.88 66 LEU A CA 1
ATOM 468 C C . LEU A 1 66 ? 6.378 9.392 -14.894 1.00 97.88 66 LEU A C 1
ATOM 470 O O . LEU A 1 66 ? 6.135 10.544 -15.253 1.00 97.88 66 LEU A O 1
ATOM 474 N N . THR A 1 67 ? 7.610 8.962 -14.669 1.00 98.06 67 THR A N 1
ATOM 475 C CA . THR A 1 67 ? 8.816 9.763 -14.880 1.00 98.06 67 THR A CA 1
ATOM 476 C C . THR A 1 67 ? 9.792 8.972 -15.733 1.00 98.06 67 THR A C 1
ATOM 478 O O . THR A 1 67 ? 10.068 7.825 -15.412 1.00 98.06 67 THR A O 1
ATOM 481 N N . HIS A 1 68 ? 10.342 9.585 -16.779 1.00 97.06 68 HIS A N 1
ATOM 482 C CA . HIS A 1 68 ? 11.383 8.973 -17.606 1.00 97.06 68 HIS A CA 1
ATOM 483 C C . HIS A 1 68 ? 12.727 9.662 -17.354 1.00 97.06 68 HIS A C 1
ATOM 485 O O . HIS A 1 68 ? 12.879 10.851 -17.662 1.00 97.06 68 HIS A O 1
ATOM 491 N N . GLY A 1 69 ? 13.704 8.945 -16.797 1.00 91.06 69 GLY A N 1
ATOM 492 C CA . GLY A 1 69 ? 15.020 9.500 -16.470 1.00 91.06 69 GLY A CA 1
ATOM 493 C C . GLY A 1 69 ? 14.928 10.763 -15.599 1.00 91.06 69 GLY A C 1
ATOM 494 O O . GLY A 1 69 ? 14.389 10.730 -14.497 1.00 91.06 69 GLY A O 1
ATOM 495 N N . THR A 1 70 ? 15.452 11.892 -16.091 1.00 90.00 70 THR A N 1
ATOM 496 C CA . THR A 1 70 ? 15.423 13.192 -15.383 1.00 90.00 70 THR A CA 1
ATOM 497 C C . THR A 1 70 ? 14.303 14.126 -15.847 1.00 90.00 70 THR A C 1
ATOM 499 O O . THR A 1 70 ? 14.329 15.317 -15.529 1.00 90.00 70 THR A O 1
ATOM 502 N N . ASN A 1 71 ? 13.357 13.634 -16.649 1.00 94.50 71 ASN A N 1
ATOM 503 C CA . ASN A 1 71 ? 12.236 14.441 -17.120 1.00 94.50 71 ASN A CA 1
ATOM 504 C C . ASN A 1 71 ? 11.270 14.772 -15.975 1.00 94.50 71 ASN A C 1
ATOM 506 O O . ASN A 1 71 ? 11.250 14.108 -14.940 1.00 94.50 71 ASN A O 1
ATOM 510 N N . SER A 1 72 ? 10.441 15.798 -16.167 1.00 94.88 72 SER A N 1
ATOM 511 C CA . SER A 1 72 ? 9.367 16.102 -15.219 1.00 94.88 72 SER A CA 1
ATOM 512 C C . SER A 1 72 ? 8.340 14.959 -15.168 1.00 94.88 72 SER A C 1
ATOM 514 O O . SER A 1 72 ? 7.998 14.428 -16.229 1.00 94.88 72 SER A O 1
ATOM 516 N N . PRO A 1 73 ? 7.799 14.621 -13.982 1.00 96.19 73 PRO A N 1
ATOM 517 C CA . PRO A 1 73 ? 6.735 13.631 -13.859 1.00 96.19 73 PRO A CA 1
ATOM 518 C C . PRO A 1 73 ? 5.477 14.023 -14.641 1.00 96.19 73 PRO A C 1
ATOM 520 O O . PRO A 1 73 ? 5.093 15.196 -14.686 1.00 96.19 73 PRO A O 1
ATOM 523 N N . VAL A 1 74 ? 4.803 13.026 -15.210 1.00 96.56 74 VAL A N 1
ATOM 524 C CA . VAL A 1 74 ? 3.531 13.160 -15.926 1.00 96.56 74 VAL A CA 1
ATOM 525 C C . VAL A 1 74 ? 2.468 12.343 -15.204 1.00 96.56 74 VAL A C 1
ATOM 527 O O . VAL A 1 74 ? 2.679 11.175 -14.891 1.00 96.56 74 VAL A O 1
ATOM 530 N N . THR A 1 75 ? 1.307 12.938 -14.939 1.00 96.56 75 THR A N 1
ATOM 531 C CA . THR A 1 75 ? 0.177 12.212 -14.346 1.00 96.56 75 THR A CA 1
ATOM 532 C C . THR A 1 75 ? -0.424 11.235 -15.351 1.00 96.56 75 THR A C 1
ATOM 534 O O . THR A 1 75 ? -0.763 11.617 -16.472 1.00 96.56 75 THR A O 1
ATOM 537 N N . VAL A 1 76 ? -0.618 9.990 -14.921 1.00 94.19 76 VAL A N 1
ATOM 538 C CA . VAL A 1 76 ? -1.322 8.954 -15.680 1.00 94.19 76 VAL A CA 1
ATOM 539 C C . VAL A 1 76 ? -2.735 8.826 -15.114 1.00 94.19 76 VAL A C 1
ATOM 541 O O . VAL A 1 76 ? -2.936 8.725 -13.905 1.00 94.19 76 VAL A O 1
ATOM 544 N N . GLY A 1 77 ? -3.748 8.871 -15.980 1.00 90.06 77 GLY A N 1
ATOM 545 C CA . GLY A 1 77 ? -5.126 8.636 -15.553 1.00 90.06 77 GLY A CA 1
ATOM 546 C C . GLY A 1 77 ? -5.302 7.185 -15.107 1.00 90.06 77 GLY A C 1
ATOM 547 O O . GLY A 1 77 ? -4.904 6.284 -15.836 1.00 90.06 77 GLY A O 1
ATOM 548 N N . ALA A 1 78 ? -5.938 6.948 -13.956 1.00 85.75 78 ALA A N 1
ATOM 549 C CA . ALA A 1 78 ? -6.118 5.596 -13.411 1.00 85.75 78 ALA A CA 1
ATOM 550 C C . ALA A 1 78 ? -6.814 4.627 -14.390 1.00 85.75 78 ALA A C 1
ATOM 552 O O . ALA A 1 78 ? -6.489 3.446 -14.421 1.00 85.75 78 ALA A O 1
ATOM 553 N N . ALA A 1 79 ? -7.723 5.126 -15.236 1.00 86.38 79 ALA A N 1
ATOM 554 C CA . ALA A 1 79 ? -8.391 4.323 -16.266 1.00 86.38 79 ALA A CA 1
ATOM 555 C C . ALA A 1 79 ? -7.443 3.812 -17.367 1.00 86.38 79 ALA A C 1
ATOM 557 O O . ALA A 1 79 ? -7.753 2.820 -18.015 1.00 86.38 79 ALA A O 1
ATOM 558 N N . ASN A 1 80 ? -6.297 4.468 -17.556 1.00 89.25 80 ASN A N 1
ATOM 559 C CA . ASN A 1 80 ? -5.338 4.168 -18.617 1.00 89.25 80 ASN A CA 1
ATOM 560 C C . ASN A 1 80 ? -4.172 3.307 -18.115 1.00 89.25 80 ASN A C 1
ATOM 562 O O . ASN A 1 80 ? -3.245 3.045 -18.873 1.00 89.25 80 ASN A O 1
ATOM 566 N N . ILE A 1 81 ? -4.173 2.902 -16.839 1.00 90.19 81 ILE A N 1
ATOM 567 C CA . ILE A 1 81 ? -3.026 2.204 -16.250 1.00 90.19 81 ILE A CA 1
ATOM 568 C C . ILE A 1 81 ? -2.782 0.835 -16.893 1.00 90.19 81 ILE A C 1
ATOM 570 O O . ILE A 1 81 ? -1.638 0.424 -17.039 1.00 90.19 81 ILE A O 1
ATOM 574 N N . ASN A 1 82 ? -3.849 0.161 -17.333 1.00 88.81 82 ASN A N 1
ATOM 575 C CA . ASN A 1 82 ? -3.762 -1.142 -17.997 1.00 88.81 82 ASN A CA 1
ATOM 576 C C . ASN A 1 82 ? -3.220 -1.051 -19.432 1.00 88.81 82 ASN A C 1
ATOM 578 O O . ASN A 1 82 ? -2.766 -2.058 -19.964 1.00 88.81 82 ASN A O 1
ATOM 582 N N . ASP A 1 83 ? -3.268 0.138 -20.037 1.00 90.56 83 ASP A N 1
ATOM 583 C CA . ASP A 1 83 ? -2.763 0.404 -21.388 1.00 90.56 83 ASP A CA 1
ATOM 584 C C . ASP A 1 83 ? -1.363 1.046 -21.354 1.00 90.56 83 ASP A C 1
ATOM 586 O O . ASP A 1 83 ? -0.836 1.460 -22.387 1.00 90.56 83 ASP A O 1
ATOM 590 N N . LEU A 1 84 ? -0.774 1.204 -20.161 1.00 93.06 84 LEU A N 1
ATOM 591 C CA . LEU A 1 84 ? 0.510 1.865 -19.997 1.00 93.06 84 LEU A CA 1
ATOM 592 C C . LEU A 1 84 ? 1.656 0.927 -20.386 1.00 93.06 84 LEU A C 1
ATOM 594 O O . LEU A 1 84 ? 1.911 -0.075 -19.724 1.00 93.06 84 LEU A O 1
ATOM 598 N N . GLU A 1 85 ? 2.398 1.314 -21.417 1.00 93.31 85 GLU A N 1
ATOM 599 C CA . GLU A 1 85 ? 3.630 0.650 -21.834 1.00 93.31 85 GLU A CA 1
ATOM 600 C C . GLU A 1 85 ? 4.830 1.433 -21.290 1.00 93.31 85 GLU A C 1
ATOM 602 O O . GLU A 1 85 ? 5.047 2.586 -21.670 1.00 93.31 85 GLU A O 1
ATOM 607 N N . ILE A 1 86 ? 5.595 0.817 -20.386 1.00 94.62 86 ILE A N 1
ATOM 608 C CA . ILE A 1 86 ? 6.819 1.408 -19.832 1.00 94.62 86 ILE A CA 1
ATOM 609 C C . ILE A 1 86 ? 8.058 0.916 -20.582 1.00 94.62 86 ILE A C 1
ATOM 611 O O . ILE A 1 86 ? 8.099 -0.204 -21.094 1.00 94.62 86 ILE A O 1
ATOM 615 N N . VAL A 1 87 ? 9.093 1.748 -20.617 1.00 95.06 87 VAL A N 1
ATOM 616 C CA . VAL A 1 87 ? 10.384 1.463 -21.255 1.00 95.06 87 VAL A CA 1
ATOM 617 C C . VAL A 1 87 ? 11.538 1.571 -20.254 1.00 95.06 87 VAL A C 1
ATOM 619 O O . VAL A 1 87 ? 11.373 2.158 -19.181 1.00 95.06 87 VAL A O 1
ATOM 622 N N . PRO A 1 88 ? 12.730 1.035 -20.579 1.00 96.44 88 PRO A N 1
ATOM 623 C CA . PRO A 1 88 ? 13.915 1.214 -19.745 1.00 96.44 88 PRO A CA 1
ATOM 624 C C . PRO A 1 88 ? 14.147 2.689 -19.388 1.00 96.44 88 PRO A C 1
ATOM 626 O O . PRO A 1 88 ? 14.184 3.554 -20.267 1.00 96.44 88 PRO A O 1
ATOM 629 N N . GLY A 1 89 ? 14.307 2.973 -18.094 1.00 95.62 89 GLY A N 1
ATOM 630 C CA . GLY A 1 89 ? 14.449 4.327 -17.552 1.00 95.62 89 GLY A CA 1
ATOM 631 C C . GLY A 1 89 ? 13.155 4.948 -17.021 1.00 95.62 89 GLY A C 1
ATOM 632 O O . GLY A 1 89 ? 13.206 6.050 -16.464 1.00 95.62 89 GLY A O 1
ATOM 633 N N . ASP A 1 90 ? 12.020 4.260 -17.148 1.00 97.75 90 ASP A N 1
ATOM 634 C CA . ASP A 1 90 ? 10.759 4.688 -16.555 1.00 97.75 90 ASP A CA 1
ATOM 635 C C . ASP A 1 90 ? 10.659 4.342 -15.064 1.00 97.75 90 ASP A C 1
ATOM 637 O O . ASP A 1 90 ? 11.015 3.253 -14.606 1.00 97.75 90 ASP A O 1
ATOM 641 N N . LYS A 1 91 ? 10.094 5.284 -14.311 1.00 97.62 91 LYS A N 1
ATOM 642 C CA . LYS A 1 91 ? 9.634 5.134 -12.934 1.00 97.62 91 LYS A CA 1
ATOM 643 C C . LYS A 1 91 ? 8.144 5.458 -12.885 1.00 97.62 91 LYS A C 1
ATOM 645 O O . LYS A 1 91 ? 7.757 6.607 -13.107 1.00 97.62 91 LYS A O 1
ATOM 650 N N . LEU A 1 92 ? 7.328 4.469 -12.544 1.00 97.44 92 LEU A N 1
ATOM 651 C CA . LEU A 1 92 ? 5.907 4.632 -12.259 1.00 97.44 92 LEU A CA 1
ATOM 652 C C . LEU A 1 92 ? 5.698 4.670 -10.742 1.00 97.44 92 LEU A C 1
ATOM 654 O O . LEU A 1 92 ? 6.156 3.789 -10.022 1.00 97.44 92 LEU A O 1
ATOM 658 N N . GLU A 1 93 ? 5.001 5.686 -10.254 1.00 97.19 93 GLU A N 1
ATOM 659 C CA . GLU A 1 93 ? 4.679 5.867 -8.841 1.00 97.19 93 GLU A CA 1
ATOM 660 C C . GLU A 1 93 ? 3.159 5.914 -8.655 1.00 97.19 93 GLU A C 1
ATOM 662 O O . GLU A 1 93 ? 2.481 6.772 -9.225 1.00 97.19 93 GLU A O 1
ATOM 667 N N . LEU A 1 94 ? 2.642 4.981 -7.857 1.00 96.88 94 LEU A N 1
ATOM 668 C CA . LEU A 1 94 ? 1.285 4.956 -7.322 1.00 96.88 94 LEU A CA 1
ATOM 669 C C . LEU A 1 94 ? 1.305 5.557 -5.922 1.00 96.88 94 LEU A C 1
ATOM 671 O O . LEU A 1 94 ? 2.048 5.082 -5.068 1.00 96.88 94 LEU A O 1
ATOM 675 N N . VAL A 1 95 ? 0.425 6.518 -5.667 1.00 96.56 95 VAL A N 1
ATOM 676 C CA . VAL A 1 95 ? 0.035 6.917 -4.313 1.00 96.56 95 VAL A CA 1
ATOM 677 C C . VAL A 1 95 ? -1.429 6.546 -4.114 1.00 96.56 95 VAL A C 1
ATOM 679 O O . VAL A 1 95 ? -2.307 7.100 -4.775 1.00 96.56 95 VAL A O 1
ATOM 682 N N . GLN A 1 96 ? -1.677 5.588 -3.227 1.00 96.88 96 GLN A N 1
ATOM 683 C CA . GLN A 1 96 ? -2.993 5.103 -2.833 1.00 96.88 96 GLN A CA 1
ATOM 684 C C . GLN A 1 96 ? -3.335 5.658 -1.449 1.00 96.88 96 GLN A C 1
ATOM 686 O O . GLN A 1 96 ? -2.601 5.434 -0.488 1.00 96.88 96 GLN A O 1
ATOM 691 N N . MET A 1 97 ? -4.458 6.363 -1.336 1.00 96.56 97 MET A N 1
ATOM 692 C CA . MET A 1 97 ? -4.975 6.792 -0.035 1.00 96.56 97 MET A CA 1
ATOM 693 C C . MET A 1 97 ? -5.689 5.625 0.655 1.00 96.56 97 MET A C 1
ATOM 695 O O . MET A 1 97 ? -6.486 4.934 0.016 1.00 96.56 97 MET A O 1
ATOM 699 N N . LEU A 1 98 ? -5.391 5.398 1.932 1.00 96.69 98 LEU A N 1
ATOM 700 C CA . LEU A 1 98 ? -5.946 4.328 2.760 1.00 96.69 98 LEU A CA 1
ATOM 701 C C . LEU A 1 98 ? -6.731 4.939 3.920 1.00 96.69 98 LEU A C 1
ATOM 703 O O . LEU A 1 98 ? -6.144 5.571 4.798 1.00 96.69 98 LEU A O 1
ATOM 707 N N . ASP A 1 99 ? -8.044 4.734 3.929 1.00 96.00 99 ASP A N 1
ATOM 708 C CA . ASP A 1 99 ? -8.935 5.248 4.964 1.00 96.00 99 ASP A CA 1
ATOM 709 C C . ASP A 1 99 ? -9.135 4.172 6.038 1.00 96.00 99 ASP A C 1
ATOM 711 O O . ASP A 1 99 ? -9.724 3.113 5.798 1.00 96.00 99 ASP A O 1
ATOM 715 N N . VAL A 1 100 ? -8.598 4.427 7.234 1.00 95.12 100 VAL A N 1
ATOM 716 C CA . VAL A 1 100 ? -8.538 3.445 8.325 1.00 95.12 100 VAL A CA 1
ATOM 717 C C . VAL A 1 100 ? -9.533 3.791 9.431 1.00 95.12 100 VAL A C 1
ATOM 719 O O . VAL A 1 100 ? -9.566 4.910 9.942 1.00 95.12 100 VAL A O 1
ATOM 722 N N . THR A 1 101 ? -10.323 2.802 9.861 1.00 95.94 101 THR A N 1
ATOM 723 C CA . THR A 1 101 ? -11.176 2.904 11.056 1.00 95.94 101 THR A CA 1
ATOM 724 C C . THR A 1 101 ? -10.712 1.927 12.129 1.00 95.94 101 THR A C 1
ATOM 726 O O . THR A 1 101 ? -10.691 0.717 11.911 1.00 95.94 101 THR A O 1
ATOM 729 N N . LEU A 1 102 ? -10.380 2.462 13.307 1.00 95.75 102 LEU A N 1
ATOM 730 C CA . LEU A 1 102 ? -9.920 1.721 14.482 1.00 95.75 102 LEU A CA 1
ATOM 731 C C . LEU A 1 102 ? -10.693 2.198 15.714 1.00 95.75 102 LEU A C 1
ATOM 733 O O . LEU A 1 102 ? -10.389 3.240 16.292 1.00 95.75 102 LEU A O 1
ATOM 737 N N . LYS A 1 103 ? -11.692 1.428 16.151 1.00 95.44 103 LYS A N 1
ATOM 738 C CA . LYS A 1 103 ? -12.438 1.696 17.390 1.00 95.44 103 LYS A CA 1
ATOM 739 C C . LYS A 1 103 ? -12.254 0.552 18.372 1.00 95.44 103 LYS A C 1
ATOM 741 O O . LYS A 1 103 ? -12.584 -0.590 18.070 1.00 95.44 103 LYS A O 1
ATOM 746 N N . GLY A 1 104 ? -11.802 0.875 19.576 1.00 93.44 104 GLY A N 1
ATOM 747 C CA . GLY A 1 104 ? -11.715 -0.060 20.694 1.00 93.44 104 GLY A CA 1
ATOM 748 C C . GLY A 1 104 ? -10.625 0.344 21.678 1.00 93.44 104 GLY A C 1
ATOM 749 O O . GLY A 1 104 ? -9.533 0.713 21.266 1.00 93.44 104 GLY A O 1
ATOM 750 N N . ASP A 1 105 ? -10.905 0.236 22.975 1.00 90.88 105 ASP A N 1
ATOM 751 C CA . ASP A 1 105 ? -10.007 0.730 24.035 1.00 90.88 105 ASP A CA 1
ATOM 752 C C . ASP A 1 105 ? -8.674 -0.038 24.126 1.00 90.88 105 ASP A C 1
ATOM 754 O O . ASP A 1 105 ? -7.700 0.460 24.678 1.00 90.88 105 ASP A O 1
ATOM 758 N N . ASN A 1 106 ? -8.631 -1.255 23.577 1.00 90.69 106 ASN A N 1
ATOM 759 C CA . ASN A 1 106 ? -7.497 -2.181 23.620 1.00 90.69 106 ASN A CA 1
ATOM 760 C C . ASN A 1 106 ? -7.163 -2.710 22.215 1.00 90.69 106 ASN A C 1
ATOM 762 O O . ASN A 1 106 ? -6.912 -3.901 22.031 1.00 90.69 106 ASN A O 1
ATOM 766 N N . LEU A 1 107 ? -7.244 -1.843 21.204 1.00 93.75 107 LEU A N 1
ATOM 767 C CA . LEU A 1 107 ? -6.997 -2.201 19.811 1.00 93.75 107 LEU A CA 1
ATOM 768 C C . LEU A 1 107 ? -5.616 -1.716 19.358 1.00 93.75 107 LEU A C 1
ATOM 770 O O . LEU A 1 107 ? -5.251 -0.564 19.569 1.00 93.75 107 LEU A O 1
ATOM 774 N N . LYS A 1 108 ? -4.874 -2.601 18.696 1.00 95.25 108 LYS A N 1
ATOM 775 C CA . LYS A 1 108 ? -3.732 -2.281 17.838 1.00 95.25 108 LYS A CA 1
ATOM 776 C C . LYS A 1 108 ? -3.891 -3.042 16.533 1.00 95.25 108 LYS A C 1
ATOM 778 O O . LYS A 1 108 ? -4.444 -4.146 16.543 1.00 95.25 108 LYS A O 1
ATOM 783 N N . ALA A 1 109 ? -3.412 -2.478 15.436 1.00 96.50 109 ALA A N 1
ATOM 784 C CA . ALA A 1 109 ? -3.441 -3.139 14.140 1.00 96.50 109 ALA A CA 1
ATOM 785 C C . ALA A 1 109 ? -2.158 -2.870 13.358 1.00 96.50 109 ALA A C 1
ATOM 787 O O . ALA A 1 109 ? -1.593 -1.790 13.469 1.00 96.50 109 ALA A O 1
ATOM 788 N N . ASP A 1 110 ? -1.724 -3.837 12.563 1.00 96.25 110 ASP A N 1
ATOM 789 C CA . ASP A 1 110 ? -0.661 -3.648 11.584 1.00 96.25 110 ASP A CA 1
ATOM 790 C C . ASP A 1 110 ? -1.311 -3.364 10.223 1.00 96.25 110 ASP A C 1
ATOM 792 O O . ASP A 1 110 ? -2.109 -4.164 9.723 1.00 96.25 110 ASP A O 1
ATOM 796 N N . LEU A 1 111 ? -1.003 -2.195 9.659 1.00 96.88 111 LEU A N 1
ATOM 797 C CA . LEU A 1 111 ? -1.302 -1.842 8.276 1.00 96.88 111 LEU A CA 1
ATOM 798 C C . LEU A 1 111 ? -0.119 -2.268 7.411 1.00 96.88 111 LEU A C 1
ATOM 800 O O . LEU A 1 111 ? 1.002 -1.822 7.655 1.00 96.88 111 L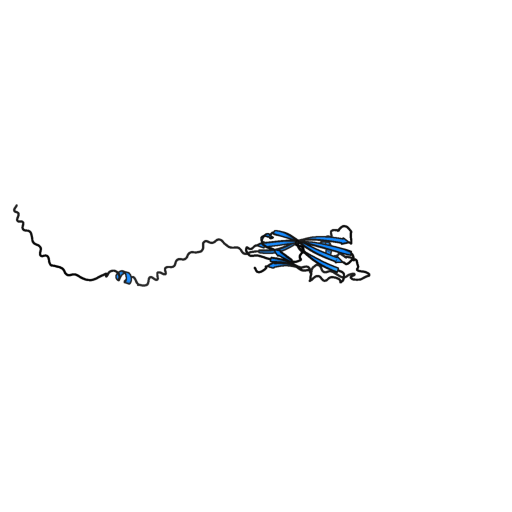EU A O 1
ATOM 804 N N . THR A 1 112 ? -0.360 -3.100 6.404 1.00 97.25 112 THR A N 1
ATOM 805 C CA . THR A 1 112 ? 0.685 -3.687 5.561 1.00 97.25 112 THR A CA 1
ATOM 806 C C . THR A 1 112 ? 0.358 -3.525 4.082 1.00 97.25 112 THR A C 1
ATOM 808 O O . THR A 1 112 ? -0.783 -3.730 3.666 1.00 97.25 112 THR A O 1
ATOM 811 N N . ILE A 1 113 ? 1.384 -3.193 3.296 1.00 97.81 113 ILE A N 1
ATOM 812 C CA . ILE A 1 113 ? 1.388 -3.286 1.835 1.00 97.81 113 ILE A CA 1
ATOM 813 C C . ILE A 1 113 ? 2.210 -4.517 1.456 1.00 97.81 113 ILE A C 1
ATOM 815 O O . ILE A 1 113 ? 3.376 -4.617 1.843 1.00 97.81 113 ILE A O 1
ATOM 819 N N . ASP A 1 114 ? 1.623 -5.429 0.692 1.00 96.00 114 ASP A N 1
ATOM 820 C CA . ASP A 1 114 ? 2.301 -6.606 0.161 1.00 96.00 114 ASP A CA 1
ATOM 821 C C . ASP A 1 114 ? 2.385 -6.517 -1.366 1.00 96.00 114 ASP A C 1
ATOM 823 O O . ASP A 1 114 ? 1.378 -6.386 -2.057 1.00 96.00 114 ASP A O 1
ATOM 827 N N . THR A 1 115 ? 3.607 -6.567 -1.896 1.00 95.25 115 THR A N 1
ATOM 828 C CA . THR A 1 115 ? 3.878 -6.591 -3.341 1.00 95.25 115 THR A CA 1
ATOM 829 C C . THR A 1 115 ? 4.421 -7.938 -3.808 1.00 95.25 115 THR A C 1
ATOM 831 O O . THR A 1 115 ? 4.793 -8.069 -4.969 1.00 95.25 115 THR A O 1
ATOM 834 N N . SER A 1 116 ? 4.496 -8.943 -2.930 1.00 92.25 116 SER A N 1
ATOM 835 C CA . SER A 1 116 ? 5.065 -10.260 -3.242 1.00 92.25 116 SER A CA 1
ATOM 836 C C . SER A 1 116 ? 4.245 -11.051 -4.264 1.00 92.25 116 SER A C 1
ATOM 838 O O . SER A 1 116 ? 4.783 -11.937 -4.926 1.00 92.25 116 SER A O 1
ATOM 840 N N . GLY A 1 117 ? 2.961 -10.717 -4.421 1.00 89.19 117 GLY A N 1
ATOM 841 C CA . GLY A 1 117 ? 2.100 -11.271 -5.462 1.00 89.19 117 GLY A CA 1
ATOM 842 C C . GLY A 1 117 ? 2.349 -10.682 -6.853 1.00 89.19 117 GLY A C 1
ATOM 843 O O . GLY A 1 117 ? 1.908 -11.266 -7.848 1.00 89.19 117 GLY A O 1
ATOM 844 N N . VAL A 1 118 ? 3.041 -9.542 -6.955 1.00 91.19 118 VAL A N 1
ATOM 845 C CA . VAL A 1 118 ? 3.297 -8.904 -8.246 1.00 91.19 118 VAL A CA 1
ATOM 846 C C . VAL A 1 118 ? 4.341 -9.705 -9.005 1.00 91.19 118 VAL A C 1
ATOM 848 O O . VAL A 1 118 ? 5.464 -9.893 -8.551 1.00 91.19 118 VAL A O 1
ATOM 851 N N . THR A 1 119 ? 3.956 -10.176 -10.187 1.00 86.81 119 THR A N 1
ATOM 852 C CA . THR A 1 119 ? 4.905 -10.740 -11.147 1.00 86.81 119 THR A CA 1
ATOM 853 C C . THR A 1 119 ? 5.520 -9.591 -11.932 1.00 86.81 119 THR A C 1
ATOM 855 O O . THR A 1 119 ? 4.788 -8.815 -12.552 1.00 86.81 119 THR A O 1
ATOM 858 N N . ASP A 1 120 ? 6.841 -9.473 -11.880 1.00 84.81 120 ASP A N 1
ATOM 859 C CA . ASP A 1 120 ? 7.627 -8.478 -12.594 1.00 84.81 120 ASP A CA 1
ATOM 860 C C . ASP A 1 120 ? 8.547 -9.124 -13.640 1.00 84.81 120 ASP A C 1
ATOM 862 O O . ASP A 1 120 ? 8.775 -10.337 -13.669 1.00 84.81 120 ASP A O 1
ATOM 866 N N . ALA A 1 121 ? 9.031 -8.292 -14.560 1.00 86.19 121 ALA A N 1
ATOM 867 C CA . ALA A 1 121 ? 10.070 -8.679 -15.502 1.00 86.19 121 ALA A CA 1
ATOM 868 C C . ALA A 1 121 ? 11.450 -8.582 -14.828 1.00 86.19 121 ALA A C 1
ATOM 870 O O . ALA A 1 121 ? 11.618 -7.859 -13.848 1.00 86.19 121 ALA A O 1
ATOM 871 N N . ALA A 1 122 ? 12.464 -9.272 -15.357 1.00 89.00 122 ALA A N 1
ATOM 872 C CA . ALA A 1 122 ? 13.757 -9.420 -14.678 1.00 89.00 122 ALA A CA 1
ATOM 873 C C . ALA A 1 122 ? 14.479 -8.08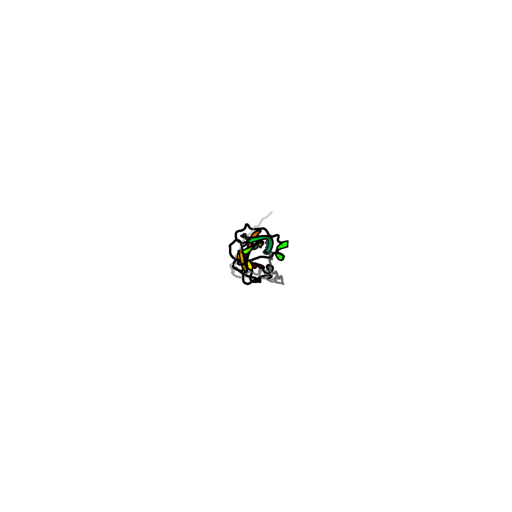9 -14.389 1.00 89.00 122 ALA A C 1
ATOM 875 O O . ALA A 1 122 ? 15.270 -8.012 -13.447 1.00 89.00 122 ALA A O 1
ATOM 876 N N . ASN A 1 123 ? 14.234 -7.057 -15.199 1.00 93.62 123 ASN A N 1
ATOM 877 C CA . ASN A 1 123 ? 14.834 -5.730 -15.047 1.00 93.62 123 ASN A CA 1
ATOM 878 C C . ASN A 1 123 ? 13.851 -4.683 -14.507 1.00 93.62 123 ASN A C 1
ATOM 880 O O . ASN A 1 123 ? 14.106 -3.477 -14.587 1.00 93.62 123 ASN A O 1
ATOM 884 N N . VAL A 1 124 ? 12.733 -5.137 -13.949 1.00 94.81 124 VAL A N 1
ATOM 885 C CA . VAL A 1 124 ? 11.766 -4.306 -13.243 1.00 94.81 124 VAL A CA 1
ATOM 886 C C . VAL A 1 124 ? 11.926 -4.556 -11.751 1.00 94.81 124 VAL A C 1
ATOM 888 O O . VAL A 1 124 ? 12.144 -5.676 -11.311 1.00 94.81 124 VAL A O 1
ATOM 891 N N . THR A 1 125 ? 11.861 -3.490 -10.962 1.00 95.06 125 THR A N 1
ATOM 892 C CA . THR A 1 125 ? 11.881 -3.583 -9.500 1.00 95.06 125 THR A CA 1
ATOM 893 C C . THR A 1 125 ? 10.681 -2.866 -8.921 1.00 95.06 125 THR A C 1
ATOM 895 O O . THR A 1 125 ? 10.269 -1.820 -9.428 1.00 95.06 125 THR A O 1
ATOM 898 N N . ILE A 1 126 ? 10.131 -3.429 -7.850 1.00 95.81 126 ILE A N 1
ATOM 899 C CA . ILE A 1 126 ? 8.957 -2.893 -7.170 1.00 95.81 126 ILE A CA 1
ATOM 900 C C . ILE A 1 126 ? 9.299 -2.656 -5.707 1.00 95.81 126 ILE A C 1
ATOM 902 O O . ILE A 1 126 ? 9.850 -3.520 -5.027 1.00 95.81 126 ILE A O 1
ATOM 906 N N . ALA A 1 127 ? 8.972 -1.465 -5.224 1.00 95.31 127 ALA A N 1
ATOM 907 C CA . ALA A 1 127 ? 9.113 -1.088 -3.829 1.00 95.31 127 ALA A CA 1
ATOM 908 C C . ALA A 1 127 ? 7.813 -0.462 -3.334 1.00 95.31 127 ALA A C 1
ATOM 910 O O . ALA A 1 127 ? 7.164 0.282 -4.066 1.00 95.31 127 ALA A O 1
ATOM 911 N N . ALA A 1 128 ? 7.455 -0.724 -2.081 1.00 96.69 128 ALA A N 1
ATOM 912 C CA . ALA A 1 128 ? 6.290 -0.131 -1.445 1.00 96.69 128 ALA A CA 1
ATOM 913 C C . ALA A 1 128 ? 6.631 0.410 -0.058 1.00 96.69 128 ALA A C 1
ATOM 915 O O . ALA A 1 128 ? 7.462 -0.149 0.662 1.00 96.69 128 ALA A O 1
ATOM 916 N N . SER A 1 129 ? 5.972 1.497 0.322 1.00 96.88 129 SER A N 1
ATOM 917 C CA . SER A 1 129 ? 6.100 2.104 1.640 1.00 96.88 129 SER A CA 1
ATOM 918 C C . SER A 1 129 ? 4.825 2.837 2.041 1.00 96.88 129 SER A C 1
ATOM 920 O O . SER A 1 129 ? 4.106 3.391 1.215 1.00 96.88 129 SER A O 1
ATOM 922 N N . LEU A 1 130 ? 4.545 2.850 3.338 1.00 96.19 130 LEU A N 1
ATOM 923 C CA . LEU A 1 130 ? 3.570 3.744 3.958 1.00 96.19 130 LEU A CA 1
ATOM 924 C C . LEU A 1 130 ? 4.244 5.086 4.279 1.00 96.19 130 LEU A C 1
ATOM 926 O O . LEU A 1 130 ? 5.462 5.228 4.143 1.00 96.19 130 LEU A O 1
ATOM 930 N N . ALA A 1 131 ? 3.483 6.060 4.781 1.00 86.50 131 ALA A N 1
ATOM 931 C CA . ALA A 1 131 ? 3.996 7.382 5.163 1.00 86.50 131 ALA A CA 1
ATOM 932 C C . ALA A 1 131 ? 5.222 7.346 6.113 1.00 86.50 131 ALA A C 1
ATOM 934 O O . ALA A 1 131 ? 6.029 8.274 6.115 1.00 86.50 131 ALA A O 1
ATOM 935 N N . GLY A 1 132 ? 5.400 6.267 6.886 1.00 78.62 132 GLY A N 1
ATOM 936 C CA . GLY A 1 132 ? 6.569 6.030 7.747 1.00 78.62 132 GLY A CA 1
ATOM 937 C C . GLY A 1 132 ? 7.806 5.430 7.055 1.00 78.62 132 GLY A C 1
ATOM 938 O O . GLY A 1 132 ? 8.799 5.157 7.724 1.00 78.62 132 GLY A O 1
ATOM 939 N N . GLY A 1 133 ? 7.761 5.185 5.743 1.00 88.12 133 GLY A N 1
ATOM 940 C CA . GLY A 1 133 ? 8.864 4.640 4.940 1.00 88.12 133 GLY A CA 1
ATOM 941 C C . GLY A 1 133 ? 8.991 3.111 4.943 1.00 88.12 133 GLY A C 1
ATOM 942 O O . GLY A 1 133 ? 9.706 2.565 4.108 1.00 88.12 133 GLY A O 1
ATOM 943 N N . ALA A 1 134 ? 8.284 2.413 5.832 1.00 94.00 134 ALA A N 1
ATOM 944 C CA . ALA A 1 134 ? 8.209 0.953 5.860 1.00 94.00 134 ALA A CA 1
ATOM 945 C C . ALA A 1 134 ? 6.939 0.445 5.161 1.00 94.00 134 ALA A C 1
ATOM 947 O O . ALA A 1 134 ? 5.924 1.137 5.132 1.00 94.00 134 ALA A O 1
ATOM 948 N N . ALA A 1 135 ? 6.968 -0.788 4.650 1.00 94.94 135 ALA A N 1
ATOM 949 C CA . ALA A 1 135 ? 5.793 -1.458 4.081 1.00 94.94 135 ALA A CA 1
ATOM 950 C C . ALA A 1 135 ? 4.791 -1.941 5.149 1.00 94.94 135 ALA A C 1
ATOM 952 O O . ALA A 1 135 ? 3.736 -2.471 4.820 1.00 94.94 135 ALA A O 1
ATOM 953 N N . THR A 1 136 ? 5.119 -1.800 6.437 1.00 96.19 136 THR A N 1
ATOM 954 C CA . THR A 1 136 ? 4.227 -2.121 7.556 1.00 96.19 136 THR A CA 1
ATOM 955 C C . THR A 1 136 ? 4.303 -1.034 8.620 1.00 96.19 136 THR A C 1
ATOM 957 O O . THR A 1 136 ? 5.394 -0.559 8.944 1.00 96.19 136 THR A O 1
ATOM 960 N N . GLN A 1 137 ? 3.150 -0.655 9.164 1.00 95.00 137 GLN A N 1
ATOM 961 C CA . GLN A 1 137 ? 3.002 0.363 10.197 1.00 95.00 137 GLN A CA 1
ATOM 962 C C . GLN A 1 137 ? 2.030 -0.126 11.276 1.00 95.00 137 GLN A C 1
ATOM 964 O O . GLN A 1 137 ? 0.908 -0.515 10.964 1.00 95.00 137 GLN A O 1
ATOM 969 N N . GLU A 1 138 ? 2.448 -0.071 12.544 1.00 94.88 138 GLU A N 1
ATOM 970 C CA . GLU A 1 138 ? 1.541 -0.294 13.677 1.00 94.88 138 GLU A CA 1
ATOM 971 C C . GLU A 1 138 ? 0.668 0.954 13.874 1.00 94.88 138 GLU A C 1
ATOM 973 O O . GLU A 1 138 ? 1.184 2.071 13.940 1.00 94.88 138 GLU A O 1
ATOM 978 N N . LEU A 1 139 ? -0.640 0.743 13.993 1.00 94.75 139 LEU A N 1
ATOM 979 C CA . LEU A 1 139 ? -1.664 1.756 14.206 1.00 94.75 139 LEU A CA 1
ATOM 980 C C . LEU A 1 139 ? -2.444 1.493 15.497 1.00 94.75 139 LEU A C 1
ATOM 982 O O . LEU A 1 139 ? -2.567 0.365 15.991 1.00 94.75 139 LEU A O 1
ATOM 986 N N . SER A 1 140 ? -3.019 2.567 16.015 1.00 95.00 140 SER A N 1
ATOM 987 C CA . SER A 1 140 ? -3.840 2.624 17.215 1.00 95.00 140 SER A CA 1
ATOM 988 C C . SER A 1 140 ? -5.149 3.380 16.938 1.00 95.00 140 SER A C 1
ATOM 990 O O . SER A 1 140 ? -5.280 4.041 15.910 1.00 95.00 140 SER A O 1
ATOM 992 N N . PRO A 1 141 ? -6.129 3.360 17.859 1.00 94.69 141 PRO A N 1
ATOM 993 C CA . PRO A 1 141 ? -7.342 4.165 17.726 1.00 94.69 141 PRO A CA 1
ATOM 994 C C . PRO A 1 141 ? -7.092 5.671 17.568 1.00 94.69 141 PRO A C 1
ATOM 996 O O . PRO A 1 141 ? -7.980 6.377 17.100 1.00 94.69 141 PRO A O 1
ATOM 999 N N . ALA A 1 142 ? -5.910 6.172 17.950 1.00 93.94 142 ALA A N 1
ATOM 1000 C CA . ALA A 1 142 ? -5.537 7.569 17.740 1.00 93.94 142 ALA A CA 1
ATOM 1001 C C . ALA A 1 142 ? -5.315 7.917 16.258 1.00 93.94 142 ALA A C 1
ATOM 1003 O O . ALA A 1 142 ? -5.448 9.082 15.906 1.00 93.94 142 ALA A O 1
ATOM 1004 N N . ASP A 1 143 ? -5.027 6.917 15.421 1.00 92.62 143 ASP A N 1
ATOM 1005 C CA . ASP A 1 143 ? -4.800 7.044 13.976 1.00 92.62 143 ASP A CA 1
ATOM 1006 C C . ASP A 1 143 ? -6.104 6.828 13.171 1.00 92.62 143 ASP A C 1
ATOM 1008 O O . ASP A 1 143 ? -6.117 6.843 11.942 1.00 92.62 143 ASP A O 1
ATOM 1012 N N . SER A 1 144 ? -7.230 6.568 13.850 1.00 91.94 144 SER A N 1
ATOM 1013 C CA . SER A 1 144 ? -8.514 6.320 13.191 1.00 91.94 144 SER A CA 1
ATOM 1014 C C . SER A 1 144 ? -9.061 7.587 12.537 1.00 91.94 144 SER A C 1
ATOM 1016 O O . SER A 1 144 ? -9.197 8.623 13.183 1.00 91.94 144 SER A O 1
ATOM 1018 N N . GLY A 1 145 ? -9.526 7.458 11.294 1.00 87.44 145 GLY A N 1
ATOM 1019 C CA . GLY A 1 145 ? -10.066 8.571 10.510 1.00 87.44 145 GLY A CA 1
ATOM 1020 C C . GLY A 1 145 ? -9.001 9.383 9.771 1.00 87.44 145 GLY A C 1
ATOM 1021 O O . GLY A 1 145 ? -9.368 10.259 8.987 1.00 87.44 145 GLY A O 1
ATOM 1022 N N . ASP A 1 146 ? -7.719 9.073 9.972 1.00 86.19 146 ASP A N 1
ATOM 1023 C CA . ASP A 1 146 ? -6.647 9.587 9.131 1.00 86.19 146 ASP A CA 1
ATOM 1024 C C . ASP A 1 146 ? -6.617 8.833 7.796 1.00 86.19 146 ASP A C 1
ATOM 1026 O O . ASP A 1 146 ? -6.852 7.623 7.727 1.00 86.19 146 ASP A O 1
ATOM 1030 N N . SER A 1 147 ? -6.305 9.566 6.727 1.00 91.50 147 SER A N 1
ATOM 1031 C CA . SER A 1 147 ? -6.067 8.987 5.406 1.00 91.50 147 SER A CA 1
ATOM 1032 C C . SER A 1 147 ? -4.563 8.801 5.227 1.00 91.50 147 SER A C 1
ATOM 1034 O O . SER A 1 147 ? -3.808 9.773 5.119 1.00 91.50 147 SER A O 1
ATOM 1036 N N . ILE A 1 148 ? -4.111 7.549 5.255 1.00 94.56 148 ILE A N 1
ATOM 1037 C CA . ILE A 1 148 ? -2.693 7.191 5.199 1.00 94.56 148 ILE A CA 1
ATOM 1038 C C . ILE A 1 148 ? -2.294 7.009 3.737 1.00 94.56 148 ILE A C 1
ATOM 1040 O O . ILE A 1 148 ? -2.895 6.223 3.010 1.00 94.56 148 ILE A O 1
ATOM 1044 N N . ALA A 1 149 ? -1.258 7.722 3.297 1.00 95.88 149 ALA A N 1
ATOM 1045 C CA . ALA A 1 149 ? -0.713 7.543 1.958 1.00 95.88 149 ALA A CA 1
ATOM 1046 C C . ALA A 1 149 ? 0.178 6.293 1.901 1.00 95.88 149 ALA A C 1
ATOM 1048 O O . ALA A 1 149 ? 1.153 6.172 2.650 1.00 95.88 149 ALA A O 1
ATOM 1049 N N . ALA A 1 150 ? -0.151 5.391 0.983 1.00 97.44 150 ALA A N 1
ATOM 1050 C CA . ALA A 1 150 ? 0.675 4.267 0.587 1.00 97.44 150 ALA A CA 1
ATOM 1051 C C . ALA A 1 150 ? 1.286 4.530 -0.788 1.00 97.44 150 ALA A C 1
ATOM 1053 O O . ALA A 1 150 ? 0.571 4.808 -1.749 1.00 97.44 150 ALA A O 1
ATOM 1054 N N . THR A 1 151 ? 2.602 4.411 -0.887 1.00 97.75 151 THR A N 1
ATOM 1055 C CA . THR A 1 151 ? 3.348 4.626 -2.121 1.00 97.75 151 THR A CA 1
ATOM 1056 C C . THR A 1 151 ? 3.871 3.300 -2.647 1.00 97.75 151 THR A C 1
ATOM 1058 O O . THR A 1 151 ? 4.559 2.578 -1.928 1.00 97.75 151 THR A O 1
ATOM 1061 N N . VAL A 1 152 ? 3.598 2.997 -3.915 1.00 97.44 152 VAL A N 1
ATOM 1062 C CA . VAL A 1 152 ? 4.227 1.895 -4.651 1.00 97.44 152 VAL A CA 1
ATOM 1063 C C . VAL A 1 152 ? 5.002 2.478 -5.822 1.00 97.44 152 VAL A C 1
ATOM 1065 O O . VAL A 1 152 ? 4.489 3.289 -6.584 1.00 97.44 152 VAL A O 1
ATOM 1068 N N . THR A 1 153 ? 6.258 2.084 -5.956 1.00 96.69 153 THR A N 1
ATOM 1069 C CA . THR A 1 153 ? 7.153 2.502 -7.028 1.00 96.69 153 THR A CA 1
ATOM 1070 C C . THR A 1 153 ? 7.546 1.292 -7.855 1.00 96.69 153 THR A C 1
ATOM 1072 O O . THR A 1 153 ? 8.055 0.316 -7.312 1.00 96.69 153 THR A O 1
ATOM 1075 N N . VAL A 1 154 ? 7.370 1.398 -9.166 1.00 96.81 154 VAL A N 1
ATOM 1076 C CA . VAL A 1 154 ? 7.858 0.450 -10.166 1.00 96.81 154 VAL A CA 1
ATOM 1077 C C . VAL A 1 154 ? 8.960 1.144 -10.958 1.00 96.81 154 VAL A C 1
ATOM 1079 O O . VAL A 1 154 ? 8.749 2.243 -11.471 1.00 96.81 154 VAL A O 1
ATOM 1082 N N . VAL A 1 155 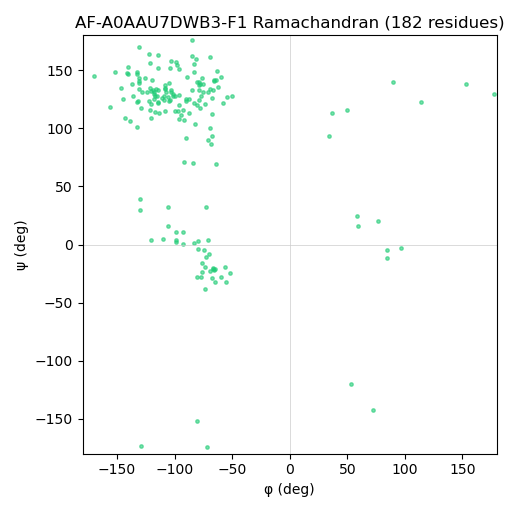? 10.137 0.531 -11.050 1.00 97.06 155 VAL A N 1
ATOM 1083 C CA . VAL A 1 155 ? 11.277 1.065 -11.809 1.00 97.06 155 VAL A CA 1
ATOM 1084 C C . VAL A 1 155 ? 11.707 0.054 -12.853 1.00 97.06 155 VAL A C 1
ATOM 1086 O O . VAL A 1 155 ? 12.080 -1.063 -12.498 1.00 97.06 155 VAL A O 1
ATOM 1089 N N . PHE A 1 156 ? 11.721 0.470 -14.117 1.00 96.81 156 PHE A N 1
ATOM 1090 C CA . PHE A 1 156 ? 12.343 -0.282 -15.199 1.00 96.81 156 PHE A CA 1
ATOM 1091 C C . PHE A 1 156 ? 13.789 0.198 -15.364 1.00 96.81 156 PHE A C 1
ATOM 1093 O O . PHE A 1 156 ? 14.033 1.360 -15.694 1.00 96.81 156 PHE A O 1
ATOM 1100 N N . ALA A 1 157 ? 14.761 -0.681 -15.109 1.00 96.06 157 ALA A N 1
ATOM 1101 C CA . ALA A 1 157 ? 16.178 -0.344 -15.160 1.00 96.06 157 ALA A CA 1
ATOM 1102 C C . ALA A 1 157 ? 16.583 0.266 -16.515 1.00 96.06 157 ALA A C 1
ATOM 1104 O O . ALA A 1 157 ? 16.374 -0.333 -17.571 1.00 96.06 157 ALA A O 1
ATOM 1105 N N . ASP A 1 158 ? 17.225 1.434 -16.475 1.00 94.81 158 ASP A N 1
ATOM 1106 C CA . ASP A 1 158 ? 17.736 2.175 -17.641 1.00 94.81 158 ASP A CA 1
ATOM 1107 C C . ASP A 1 158 ? 18.865 1.446 -18.389 1.00 94.81 158 ASP A C 1
ATOM 1109 O O . ASP A 1 158 ? 19.119 1.696 -19.566 1.00 94.81 158 ASP A O 1
ATOM 1113 N N . THR A 1 159 ? 19.528 0.512 -17.711 1.00 94.19 159 THR A N 1
ATOM 1114 C CA . THR A 1 159 ? 20.585 -0.341 -18.266 1.00 94.19 159 THR A CA 1
ATOM 1115 C C . THR A 1 159 ? 20.060 -1.520 -19.086 1.00 94.19 159 THR A C 1
ATOM 1117 O O . THR A 1 159 ? 20.864 -2.241 -19.687 1.00 94.19 159 THR A O 1
ATOM 1120 N N . THR A 1 160 ? 18.740 -1.721 -19.155 1.00 93.75 160 THR A N 1
ATOM 1121 C CA . THR A 1 160 ? 18.142 -2.797 -19.953 1.00 93.75 160 THR A CA 1
ATOM 1122 C C . THR A 1 160 ? 18.363 -2.534 -21.441 1.00 93.75 160 THR A C 1
ATOM 1124 O O . THR A 1 160 ? 17.828 -1.588 -22.015 1.00 93.75 160 THR A O 1
ATOM 1127 N N . GLY A 1 161 ? 19.173 -3.377 -22.082 1.00 91.38 161 GLY A N 1
ATOM 1128 C CA . GLY A 1 161 ? 19.508 -3.266 -23.500 1.00 91.38 161 GLY A CA 1
ATOM 1129 C C . GLY A 1 161 ? 18.766 -4.269 -24.385 1.00 91.38 161 GLY A C 1
ATOM 1130 O O . GLY A 1 161 ? 18.380 -5.354 -23.953 1.00 91.38 161 GLY A O 1
ATOM 1131 N N . GLY A 1 162 ? 18.657 -3.950 -25.676 1.00 91.12 162 GLY A N 1
ATOM 1132 C CA . GLY A 1 162 ? 18.098 -4.861 -26.678 1.00 91.12 162 GLY A CA 1
ATOM 1133 C C . GLY A 1 162 ? 16.580 -5.022 -26.566 1.00 91.12 162 GLY A C 1
ATOM 1134 O O . GLY A 1 162 ? 15.873 -4.053 -26.329 1.00 91.12 162 GLY A O 1
ATOM 1135 N N . GLN A 1 163 ? 16.090 -6.243 -26.795 1.00 90.56 163 GLN A N 1
ATOM 1136 C CA . GLN A 1 163 ? 14.667 -6.606 -26.692 1.00 90.56 163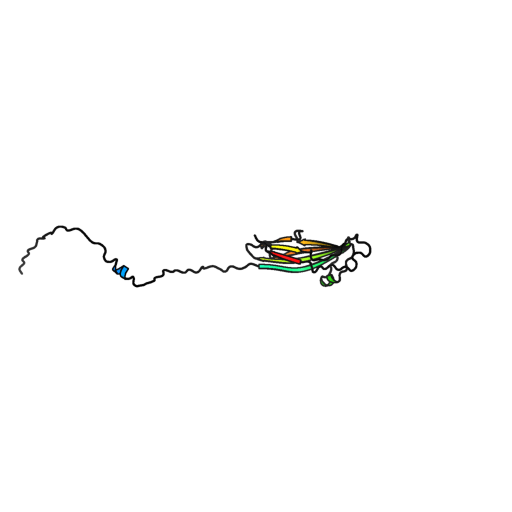 GLN A CA 1
ATOM 1137 C C . GLN A 1 163 ? 14.386 -7.428 -25.422 1.00 90.56 163 GLN A C 1
ATOM 1139 O O . GLN A 1 163 ? 13.575 -8.347 -25.443 1.00 90.56 163 GLN A O 1
ATOM 1144 N N . ILE A 1 164 ? 15.123 -7.171 -24.340 1.00 91.88 164 ILE A N 1
ATOM 1145 C CA . ILE A 1 164 ? 14.876 -7.824 -23.050 1.00 91.88 164 ILE A CA 1
ATOM 1146 C C . ILE A 1 164 ? 13.634 -7.186 -22.414 1.00 91.88 164 ILE A C 1
ATOM 1148 O O . ILE A 1 164 ? 13.474 -5.970 -22.493 1.00 91.88 164 ILE A O 1
ATOM 1152 N N . ASP A 1 165 ? 12.769 -8.013 -21.818 1.00 89.69 165 ASP A N 1
ATOM 1153 C CA . ASP A 1 165 ? 11.532 -7.619 -21.124 1.00 89.69 165 ASP A CA 1
ATOM 1154 C C . ASP A 1 165 ? 10.518 -6.833 -21.987 1.00 89.69 165 ASP A C 1
ATOM 1156 O O . ASP A 1 165 ? 9.673 -6.097 -21.481 1.00 89.69 165 ASP A O 1
ATOM 1160 N N . VAL A 1 166 ? 10.570 -6.999 -23.314 1.00 87.88 166 VAL A N 1
ATOM 1161 C CA . VAL A 1 166 ? 9.586 -6.407 -24.236 1.00 87.88 166 VAL A CA 1
ATOM 1162 C C . VAL A 1 166 ? 8.286 -7.210 -24.242 1.00 87.88 166 VAL A C 1
ATOM 1164 O O . VAL A 1 166 ? 8.310 -8.434 -24.335 1.00 87.88 166 VAL A O 1
ATOM 1167 N N . ASN A 1 167 ? 7.144 -6.518 -24.240 1.00 89.75 167 ASN A N 1
ATOM 1168 C CA . ASN A 1 167 ? 5.801 -7.118 -24.181 1.00 89.75 167 ASN A CA 1
ATOM 1169 C C . ASN A 1 167 ? 5.542 -7.987 -22.934 1.00 89.75 167 ASN A C 1
ATOM 1171 O O . ASN A 1 167 ? 4.587 -8.766 -22.925 1.00 89.75 167 ASN A O 1
ATOM 1175 N N . GLU A 1 168 ? 6.372 -7.866 -21.897 1.00 90.62 168 GLU A N 1
ATOM 1176 C CA . GLU A 1 168 ? 6.120 -8.492 -20.603 1.00 90.62 168 GLU A CA 1
ATOM 1177 C C . GLU A 1 168 ? 5.091 -7.670 -19.820 1.00 90.62 168 GLU A C 1
ATOM 1179 O O . GLU A 1 168 ? 5.102 -6.438 -19.840 1.00 90.62 168 GLU A O 1
ATOM 1184 N N . ALA A 1 169 ? 4.183 -8.358 -19.132 1.00 88.31 169 ALA A N 1
ATOM 1185 C CA . ALA A 1 169 ? 3.117 -7.722 -18.370 1.00 88.31 169 ALA A CA 1
ATOM 1186 C C . ALA A 1 169 ? 3.456 -7.703 -16.876 1.00 88.31 169 ALA A C 1
ATOM 1188 O O . ALA A 1 169 ? 3.708 -8.749 -16.280 1.00 88.31 169 ALA A O 1
ATOM 1189 N N . ILE A 1 170 ? 3.380 -6.524 -16.255 1.00 90.88 170 ILE A N 1
ATOM 1190 C CA . ILE A 1 170 ? 3.506 -6.361 -14.801 1.00 90.88 170 ILE A CA 1
ATOM 1191 C C . ILE A 1 170 ? 2.099 -6.292 -14.208 1.00 90.88 170 ILE A C 1
ATOM 1193 O O . ILE A 1 170 ? 1.345 -5.355 -14.477 1.00 90.88 170 ILE A O 1
ATOM 1197 N N . ASN A 1 171 ? 1.723 -7.278 -13.394 1.00 89.19 171 ASN A N 1
ATOM 1198 C CA . ASN A 1 171 ? 0.374 -7.334 -12.828 1.00 89.19 171 ASN A CA 1
ATOM 1199 C C . ASN A 1 171 ? 0.280 -6.605 -11.480 1.00 89.19 171 ASN A C 1
ATOM 1201 O O . ASN A 1 171 ? 0.442 -7.208 -10.420 1.00 89.19 171 ASN A O 1
ATOM 1205 N N . LEU A 1 172 ? -0.062 -5.318 -11.518 1.00 90.06 172 LEU A N 1
ATOM 1206 C CA . LEU A 1 172 ? -0.217 -4.489 -10.316 1.00 90.06 172 LEU A CA 1
ATOM 1207 C C . LEU A 1 172 ? -1.474 -4.809 -9.490 1.00 90.06 172 LEU A C 1
ATOM 1209 O O . LEU A 1 172 ? -1.575 -4.368 -8.350 1.00 90.06 172 LEU A O 1
ATOM 1213 N N . ASN A 1 173 ? -2.412 -5.612 -10.011 1.00 88.88 173 ASN A N 1
ATOM 1214 C CA . ASN A 1 173 ? -3.591 -6.043 -9.246 1.00 88.88 173 ASN A CA 1
ATOM 1215 C C . ASN A 1 173 ? -3.249 -7.031 -8.122 1.00 88.88 173 ASN A C 1
ATOM 1217 O O . ASN A 1 173 ? -4.124 -7.381 -7.340 1.00 88.88 173 ASN A O 1
ATOM 1221 N N . ALA A 1 174 ? -2.006 -7.511 -8.069 1.00 91.69 174 ALA A N 1
ATOM 1222 C CA . ALA A 1 174 ? -1.515 -8.389 -7.015 1.00 91.69 174 ALA A CA 1
ATOM 1223 C C . ALA A 1 174 ? -0.839 -7.627 -5.856 1.00 91.69 174 ALA A C 1
ATOM 1225 O O . ALA A 1 174 ? -0.165 -8.241 -5.032 1.00 91.69 174 ALA A O 1
ATOM 1226 N N . ILE A 1 175 ? -0.977 -6.295 -5.821 1.00 94.81 175 ILE A N 1
ATOM 1227 C CA . ILE A 1 175 ? -0.620 -5.478 -4.659 1.00 94.81 175 ILE A CA 1
ATOM 1228 C C . ILE A 1 175 ? -1.773 -5.558 -3.660 1.00 94.81 175 ILE A C 1
ATOM 1230 O O . ILE A 1 175 ? -2.881 -5.117 -3.965 1.00 94.81 175 ILE A O 1
ATOM 1234 N N . ASP A 1 176 ? -1.490 -6.053 -2.460 1.00 96.25 176 ASP A N 1
ATOM 1235 C CA . ASP A 1 176 ? -2.481 -6.200 -1.399 1.00 96.25 176 ASP A CA 1
ATOM 1236 C C . ASP A 1 176 ? -2.256 -5.182 -0.276 1.00 96.25 176 ASP A C 1
ATOM 1238 O O . ASP A 1 176 ? -1.144 -4.990 0.220 1.00 96.25 176 ASP A O 1
ATOM 1242 N N . PHE A 1 177 ? -3.346 -4.555 0.166 1.00 96.88 177 PHE A N 1
ATOM 1243 C CA . PHE A 1 177 ? -3.382 -3.703 1.353 1.00 96.88 177 PHE A CA 1
ATOM 1244 C C . PHE A 1 177 ? -4.166 -4.421 2.442 1.00 96.88 177 PHE A C 1
ATOM 1246 O O . PHE A 1 177 ? -5.319 -4.803 2.238 1.00 96.88 177 PHE A O 1
ATOM 1253 N N . THR A 1 178 ? -3.556 -4.606 3.609 1.00 97.25 178 THR A N 1
ATOM 1254 C CA . THR A 1 178 ? -4.167 -5.367 4.702 1.00 97.25 178 THR A CA 1
ATOM 1255 C C . THR A 1 178 ? -4.084 -4.608 6.013 1.00 97.25 178 THR A C 1
ATOM 1257 O O . THR A 1 178 ? -3.077 -3.978 6.320 1.00 97.25 178 THR A O 1
ATOM 1260 N N . LEU A 1 179 ? -5.158 -4.680 6.797 1.00 97.06 179 LEU A N 1
ATOM 1261 C CA . LEU A 1 179 ? -5.214 -4.164 8.158 1.00 97.06 179 LEU A CA 1
ATOM 1262 C C . LEU A 1 179 ? -5.535 -5.330 9.091 1.00 97.06 179 LEU A C 1
ATOM 1264 O O . LEU A 1 179 ? -6.648 -5.857 9.077 1.00 97.06 179 LEU A O 1
ATOM 1268 N N . THR A 1 180 ? -4.555 -5.750 9.886 1.00 97.12 180 THR A N 1
ATOM 1269 C CA . THR A 1 180 ? -4.673 -6.942 10.736 1.00 97.12 180 THR A CA 1
ATOM 1270 C C . THR A 1 180 ? -4.609 -6.558 12.202 1.00 97.12 180 THR A C 1
ATOM 1272 O O . THR A 1 180 ? -3.666 -5.904 12.636 1.00 97.12 180 THR A O 1
ATOM 1275 N N . GLN A 1 181 ? -5.590 -6.991 12.997 1.00 95.62 181 GLN A N 1
ATOM 1276 C CA . GLN A 1 181 ? -5.548 -6.797 14.444 1.00 95.62 181 GLN A CA 1
ATOM 1277 C C . GLN A 1 181 ? -4.352 -7.528 15.061 1.00 95.62 181 GLN A C 1
ATOM 1279 O O . GLN A 1 181 ? -4.121 -8.709 14.802 1.00 95.62 181 GLN A O 1
ATOM 1284 N N . LYS A 1 182 ? -3.658 -6.840 15.964 1.00 90.81 182 LYS A N 1
ATOM 1285 C CA . LYS A 1 182 ? -2.539 -7.380 16.724 1.00 90.81 182 LYS A CA 1
ATOM 1286 C C . LYS A 1 182 ? -2.973 -7.721 18.155 1.00 90.81 182 LYS A C 1
ATOM 1288 O O . LYS A 1 182 ? -3.599 -6.881 18.807 1.00 90.81 182 LYS A O 1
ATOM 1293 N N . PRO A 1 183 ? -2.655 -8.923 18.671 1.00 80.25 183 PRO A N 1
ATOM 1294 C CA . PRO A 1 183 ? -2.845 -9.223 20.085 1.00 80.25 183 PRO A CA 1
ATOM 1295 C C . PRO A 1 183 ? -1.911 -8.354 20.943 1.00 80.25 183 PRO A C 1
ATOM 1297 O O . PRO A 1 183 ? -0.766 -8.109 20.561 1.00 80.25 183 PRO A O 1
ATOM 1300 N N . LEU A 1 184 ? -2.424 -7.877 22.082 1.00 71.94 184 LEU A N 1
ATOM 1301 C CA . LEU A 1 184 ? -1.680 -7.059 23.047 1.00 71.94 184 LEU A CA 1
ATOM 1302 C C . LEU A 1 184 ? -0.656 -7.866 23.852 1.00 71.94 184 LEU A C 1
ATOM 1304 O O . LEU A 1 184 ? -0.957 -9.036 24.186 1.00 71.94 184 LEU A O 1
#